Protein AF-A0A2X1PQD0-F1 (afdb_monomer_lite)

InterPro domains:
  IPR010352 Protein of unknown function DUF945 [PF06097] (2-236)

Foldseek 3Di:
DDDKDWDKDKDKDAWDKDADPVQRKIKTFHIWIKIWTDTPVFFIKIKIWTQKIKIWGAPLVFFPTKIKIWGTWIKIWTWDDDPQRPDTATKIKIWTQKIKIWTATNVPRDIKIKIFGGKMKMWGWDDDPQFIKIWIWIKTQWIDIPNDTQGIWIKIKIKTQFGNVLVSLVVVLVVVCVPDDPPDDDDPVSVVSPVVSVQVRLQRFIKMWIDWGWTDDPQGIKTKTWIFTADHRADDDVPDPDNVVRTPDTDIDIDDDPVSVVSVPD

Organism: Haemophilus influenzae (NCBI:txid727)

Structure (mmCIF, N/CA/C/O backbone):
data_AF-A0A2X1PQD0-F1
#
_entry.id   AF-A0A2X1PQD0-F1
#
loop_
_atom_site.group_PDB
_atom_site.id
_atom_site.type_symbol
_atom_site.label_atom_id
_atom_site.label_alt_id
_atom_site.label_comp_id
_atom_site.label_asym_id
_atom_site.label_entity_id
_atom_site.label_seq_id
_atom_site.pdbx_PDB_ins_code
_atom_site.Cartn_x
_atom_site.Cartn_y
_atom_site.Cartn_z
_atom_site.occupancy
_atom_site.B_iso_or_equiv
_atom_site.auth_seq_id
_atom_site.auth_comp_id
_atom_site.auth_asym_id
_atom_site.auth_atom_id
_atom_site.pdbx_PDB_model_num
ATOM 1 N N . MET A 1 1 ? -39.313 -7.135 -13.488 1.00 41.53 1 MET A N 1
ATOM 2 C CA . MET A 1 1 ? -38.333 -7.843 -14.337 1.00 41.53 1 MET A CA 1
ATOM 3 C C . MET A 1 1 ? -36.965 -7.609 -13.726 1.00 41.53 1 MET A C 1
ATOM 5 O O . MET A 1 1 ? -36.506 -6.477 -13.762 1.00 41.53 1 MET A O 1
ATOM 9 N N . ASN A 1 2 ? -36.364 -8.631 -13.115 1.00 48.50 2 ASN A N 1
ATOM 10 C CA . ASN A 1 2 ? -34.968 -8.564 -12.683 1.00 48.50 2 ASN A CA 1
ATOM 11 C C . ASN A 1 2 ? -34.113 -8.941 -13.892 1.00 48.50 2 ASN A C 1
ATOM 13 O O . ASN A 1 2 ? -34.002 -10.118 -14.221 1.00 48.50 2 ASN A O 1
ATOM 17 N N . TYR A 1 3 ? -33.586 -7.946 -14.599 1.00 54.03 3 TYR A N 1
ATOM 18 C CA . TYR A 1 3 ? -32.532 -8.191 -15.577 1.00 54.03 3 TYR A CA 1
ATOM 19 C C . TYR A 1 3 ? -31.260 -8.493 -14.794 1.00 54.03 3 TYR A C 1
ATOM 21 O O . TYR A 1 3 ? -30.785 -7.604 -14.103 1.00 54.03 3 TYR A O 1
ATOM 29 N N . SER A 1 4 ? -30.735 -9.718 -14.870 1.00 60.44 4 SER A N 1
ATOM 30 C CA . SER A 1 4 ? -29.392 -10.026 -14.376 1.00 60.44 4 SER A CA 1
ATOM 31 C C . SER A 1 4 ? -28.386 -9.739 -15.487 1.00 60.44 4 SER A C 1
ATOM 33 O O . SER A 1 4 ? -28.320 -10.480 -16.469 1.00 60.44 4 SER A O 1
ATOM 35 N N . LEU A 1 5 ? -27.616 -8.660 -15.358 1.00 68.00 5 LEU A N 1
ATOM 36 C CA . LEU A 1 5 ? -26.448 -8.438 -16.210 1.00 68.00 5 LEU A CA 1
ATOM 37 C C . LEU A 1 5 ? -25.306 -9.316 -15.684 1.00 68.00 5 LEU A C 1
ATOM 39 O O . LEU A 1 5 ? -24.767 -9.076 -14.602 1.00 68.00 5 LEU A O 1
ATOM 43 N N . SER A 1 6 ? -24.973 -10.346 -16.450 1.00 80.56 6 SER A N 1
ATOM 44 C CA . SER A 1 6 ? -23.771 -11.159 -16.284 1.00 80.56 6 SER A CA 1
ATOM 45 C C . SER A 1 6 ? -22.991 -11.128 -17.589 1.00 80.56 6 SER A C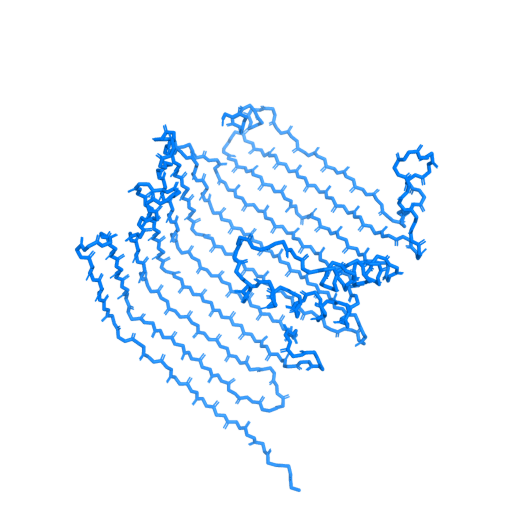 1
ATOM 47 O O . SER A 1 6 ? -23.596 -11.262 -18.656 1.00 80.56 6 SER A O 1
ATOM 49 N N . GLY A 1 7 ? -21.676 -10.963 -17.531 1.00 85.06 7 GLY A N 1
ATOM 50 C CA . GLY A 1 7 ? -20.858 -10.910 -18.736 1.00 85.06 7 GLY A CA 1
ATOM 51 C C . GLY A 1 7 ? -19.375 -10.960 -18.426 1.00 85.06 7 GLY A C 1
ATOM 52 O O . GLY A 1 7 ? -18.953 -10.549 -17.353 1.00 85.06 7 GLY A O 1
ATOM 53 N N . ASN A 1 8 ? -18.600 -11.434 -19.393 1.00 90.38 8 ASN A N 1
ATOM 54 C CA . ASN A 1 8 ? -17.149 -11.476 -19.296 1.00 90.38 8 ASN A CA 1
ATOM 55 C C . ASN A 1 8 ? -16.577 -10.442 -20.263 1.00 90.38 8 ASN A C 1
ATOM 57 O O . ASN A 1 8 ? -17.035 -10.335 -21.405 1.00 90.38 8 ASN A O 1
ATOM 61 N N . ALA A 1 9 ? -15.594 -9.681 -19.806 1.00 91.94 9 ALA A N 1
ATOM 62 C CA . ALA A 1 9 ? -14.863 -8.720 -20.611 1.00 91.94 9 ALA A CA 1
ATOM 63 C C . ALA A 1 9 ? -13.370 -9.032 -20.538 1.00 91.94 9 ALA A C 1
ATOM 65 O O . ALA A 1 9 ? -12.825 -9.273 -19.463 1.00 91.94 9 ALA A O 1
ATOM 66 N N . GLU A 1 10 ? -12.710 -8.996 -21.689 1.00 95.44 10 GLU A N 1
ATOM 67 C CA . GLU A 1 10 ? -11.262 -9.118 -21.800 1.00 95.44 10 GLU A CA 1
ATOM 68 C C . GLU A 1 10 ? -10.724 -7.861 -22.485 1.00 95.44 10 GLU A C 1
ATOM 70 O O . GLU A 1 10 ? -11.190 -7.470 -23.558 1.00 95.44 10 GLU A O 1
ATOM 75 N N . LEU A 1 11 ? -9.734 -7.231 -21.860 1.00 95.44 11 LEU A N 1
ATOM 76 C CA . LEU A 1 11 ? -8.949 -6.149 -22.432 1.00 95.44 11 LEU A CA 1
ATOM 77 C C . LEU A 1 11 ? -7.515 -6.642 -22.622 1.00 95.44 11 LEU A C 1
ATOM 79 O O . LEU A 1 11 ? -6.862 -7.066 -21.669 1.00 95.44 11 LEU A O 1
ATOM 83 N N . LYS A 1 12 ? -7.022 -6.545 -23.857 1.00 96.38 12 LYS A N 1
ATOM 84 C CA . LYS A 1 12 ? -5.644 -6.871 -24.231 1.00 96.38 12 LYS A CA 1
ATOM 85 C C . LYS A 1 12 ? -4.957 -5.630 -24.780 1.00 96.38 12 LYS A C 1
ATOM 87 O O . LYS A 1 12 ? -5.386 -5.090 -25.798 1.00 96.38 12 LYS A O 1
ATOM 92 N N . LEU A 1 13 ? -3.877 -5.212 -24.134 1.00 96.44 13 LEU A N 1
ATOM 93 C CA . LEU A 1 13 ? -2.931 -4.243 -24.679 1.00 96.44 13 LEU A CA 1
ATOM 94 C C . LEU A 1 13 ? -1.699 -5.012 -25.153 1.00 96.44 13 LEU A C 1
ATOM 96 O O . LEU A 1 13 ? -1.058 -5.708 -24.367 1.00 96.44 13 LEU A O 1
ATOM 100 N N . ALA A 1 14 ? -1.388 -4.900 -26.442 1.00 96.94 14 ALA A N 1
ATOM 101 C CA . ALA A 1 14 ? -0.202 -5.525 -27.009 1.00 96.94 14 ALA A CA 1
ATOM 102 C C . ALA A 1 14 ? 1.081 -4.898 -26.441 1.00 96.94 14 ALA A C 1
ATOM 104 O O . ALA A 1 14 ? 1.096 -3.720 -26.072 1.00 96.94 14 ALA A O 1
ATOM 105 N N . SER A 1 15 ? 2.155 -5.685 -26.411 1.00 97.56 15 SER A N 1
ATOM 106 C CA . SER A 1 15 ? 3.493 -5.221 -26.055 1.00 97.56 15 SER A CA 1
ATOM 107 C C . SER A 1 15 ? 3.907 -4.019 -26.896 1.00 97.56 15 SER A C 1
ATOM 109 O O . SER A 1 15 ? 3.606 -3.960 -28.093 1.00 97.56 15 SER A O 1
ATOM 111 N N . GLY A 1 16 ? 4.649 -3.100 -26.299 1.00 97.50 16 GLY A N 1
ATOM 112 C CA . GLY A 1 16 ? 5.088 -1.898 -26.983 1.00 97.50 16 GLY A CA 1
ATOM 113 C C . GLY A 1 16 ? 6.272 -1.240 -26.304 1.00 97.50 16 GLY A C 1
ATOM 114 O O . GLY A 1 16 ? 6.745 -1.680 -25.257 1.00 97.50 16 GLY A O 1
ATOM 115 N N . GLN A 1 17 ? 6.747 -0.184 -26.952 1.00 97.19 17 GLN A N 1
ATOM 116 C CA . GLN A 1 17 ? 7.833 0.648 -26.468 1.00 97.19 17 GLN A CA 1
ATOM 117 C C . GLN A 1 17 ? 7.542 2.114 -26.782 1.00 97.19 17 GLN A C 1
ATOM 119 O O . GLN A 1 17 ? 6.907 2.435 -27.792 1.00 97.19 17 GLN A O 1
ATOM 124 N N . TYR A 1 18 ? 8.038 2.998 -25.933 1.00 95.62 18 TYR A N 1
ATOM 125 C CA . TYR A 1 18 ? 8.039 4.438 -26.122 1.00 95.62 18 TYR A CA 1
ATOM 126 C C . TYR A 1 18 ? 9.439 4.965 -25.836 1.00 95.62 18 TYR A C 1
ATOM 128 O O . TYR A 1 18 ? 10.048 4.573 -24.846 1.00 95.62 18 TYR A O 1
ATOM 136 N N . HIS A 1 19 ? 9.908 5.873 -26.685 1.00 95.81 19 HIS A N 1
ATOM 137 C CA . HIS A 1 19 ? 11.197 6.531 -26.542 1.00 95.81 19 HIS A CA 1
ATOM 138 C C . HIS A 1 19 ? 11.042 8.026 -26.827 1.00 95.81 19 HIS A C 1
ATOM 140 O O . HIS A 1 19 ? 10.403 8.416 -27.811 1.00 95.81 19 HIS A O 1
ATOM 146 N N . ASN A 1 20 ? 11.647 8.861 -25.986 1.00 93.62 20 ASN A N 1
ATOM 147 C CA . ASN A 1 20 ? 11.701 10.304 -26.167 1.00 93.62 20 ASN A CA 1
ATOM 148 C C . ASN A 1 20 ? 13.117 10.834 -25.921 1.00 93.62 20 ASN A C 1
ATOM 150 O O . ASN A 1 20 ? 13.541 10.992 -24.779 1.00 93.62 20 ASN A O 1
ATOM 154 N N . GLU A 1 21 ? 13.796 11.201 -27.008 1.00 90.44 21 GLU A N 1
ATOM 155 C CA . GLU A 1 21 ? 15.163 11.739 -26.998 1.00 90.44 21 GLU A CA 1
ATOM 156 C C . GLU A 1 21 ? 15.317 13.010 -26.140 1.00 90.44 21 GLU A C 1
ATOM 158 O O . GLU A 1 21 ? 16.312 13.176 -25.438 1.00 90.44 21 GLU A O 1
ATOM 163 N N . GLN A 1 22 ? 14.333 13.921 -26.164 1.00 87.75 22 GLN A N 1
ATOM 164 C CA . GLN A 1 22 ? 14.432 15.214 -25.467 1.00 87.75 22 GLN A CA 1
ATOM 165 C C . GLN A 1 22 ? 14.382 15.062 -23.945 1.00 87.75 22 GLN A C 1
ATOM 167 O O . GLN A 1 22 ? 15.134 15.718 -23.231 1.00 87.75 22 GLN A O 1
ATOM 172 N N . SER A 1 23 ? 13.489 14.201 -23.459 1.00 86.44 23 SER A N 1
ATOM 173 C CA . SER A 1 23 ? 13.307 13.923 -22.026 1.00 86.44 23 SER A CA 1
ATOM 174 C C . SER A 1 23 ? 14.103 12.711 -21.540 1.00 86.44 23 SER A C 1
ATOM 176 O O . SER A 1 23 ? 14.024 12.373 -20.362 1.00 86.44 23 SER A O 1
ATOM 178 N N . LYS A 1 24 ? 14.830 12.031 -22.442 1.00 88.81 24 LYS A N 1
ATOM 179 C CA . LYS A 1 24 ? 15.513 10.748 -22.195 1.00 88.81 24 LYS A CA 1
ATOM 180 C C . LYS A 1 24 ? 14.611 9.714 -21.519 1.00 88.81 24 LYS A C 1
ATOM 182 O O . LYS A 1 24 ? 15.054 8.965 -20.653 1.00 88.81 24 LYS A O 1
ATOM 187 N N . THR A 1 25 ? 13.329 9.753 -21.866 1.00 92.62 25 THR A N 1
ATOM 188 C CA . THR A 1 25 ? 12.316 8.901 -21.258 1.00 92.62 25 THR A CA 1
ATOM 189 C C . THR A 1 25 ? 12.058 7.690 -22.140 1.00 92.62 25 THR A C 1
ATOM 191 O O . THR A 1 25 ? 11.716 7.837 -23.314 1.00 92.62 25 THR A O 1
ATOM 194 N N . ASP A 1 26 ? 12.170 6.514 -21.538 1.00 95.69 26 ASP A N 1
ATOM 195 C CA . ASP A 1 26 ? 11.967 5.205 -22.138 1.00 95.69 26 ASP A CA 1
ATOM 196 C C . ASP A 1 26 ? 10.940 4.403 -21.348 1.00 95.69 26 ASP A C 1
ATOM 198 O O . ASP A 1 26 ? 10.991 4.341 -20.118 1.00 95.69 26 ASP A O 1
ATOM 202 N N . PHE A 1 27 ? 10.038 3.736 -22.060 1.00 95.31 27 PHE A N 1
ATOM 203 C CA . PHE A 1 27 ? 9.152 2.726 -21.493 1.00 95.31 27 PHE A CA 1
ATOM 204 C C . PHE A 1 27 ? 9.092 1.524 -22.421 1.00 95.31 27 PHE A C 1
ATOM 206 O O . PHE A 1 27 ? 8.977 1.685 -23.635 1.00 95.31 27 PHE A O 1
ATOM 213 N N . ASP A 1 28 ? 9.056 0.330 -21.853 1.00 97.25 28 ASP A N 1
ATOM 214 C CA . ASP A 1 28 ? 8.690 -0.877 -22.580 1.00 97.25 28 ASP A CA 1
ATOM 215 C C . ASP A 1 28 ? 7.805 -1.769 -21.718 1.00 97.25 28 ASP A C 1
ATOM 217 O O . ASP A 1 28 ? 7.913 -1.815 -20.489 1.00 97.25 28 ASP A O 1
ATOM 221 N N . TRP A 1 29 ? 6.863 -2.440 -22.370 1.00 97.81 29 TRP A N 1
ATOM 222 C CA . TRP A 1 29 ? 5.915 -3.315 -21.701 1.00 97.81 29 TRP A CA 1
ATOM 223 C C . TRP A 1 29 ? 5.630 -4.557 -22.535 1.00 97.81 29 TRP A C 1
ATOM 225 O O . TRP A 1 29 ? 5.533 -4.524 -23.763 1.00 97.81 29 TRP A O 1
ATOM 235 N N . SER A 1 30 ? 5.469 -5.669 -21.831 1.00 97.62 30 SER A N 1
ATOM 236 C CA . SER A 1 30 ? 4.887 -6.909 -22.344 1.00 97.62 30 SER A CA 1
ATOM 237 C C . SER A 1 30 ? 3.379 -6.765 -22.568 1.00 97.62 30 SER A C 1
ATOM 239 O O . SER A 1 30 ? 2.786 -5.743 -22.231 1.00 97.62 30 SER A O 1
ATOM 241 N N . ASN A 1 31 ? 2.732 -7.798 -23.106 1.00 96.25 31 ASN A N 1
ATOM 242 C CA . ASN A 1 31 ? 1.276 -7.801 -23.206 1.00 96.25 31 ASN A CA 1
ATOM 243 C C . ASN A 1 31 ? 0.635 -7.595 -21.824 1.00 96.25 31 ASN A C 1
ATOM 245 O O . ASN A 1 31 ? 0.972 -8.291 -20.867 1.00 96.25 31 ASN A O 1
ATOM 249 N N . VAL A 1 32 ? -0.326 -6.676 -21.743 1.00 96.50 32 VAL A N 1
ATOM 250 C CA . VAL A 1 32 ? -1.162 -6.488 -20.554 1.00 96.50 32 VAL A CA 1
ATOM 251 C C . VAL A 1 32 ? -2.514 -7.118 -20.831 1.00 96.50 32 VAL A C 1
ATOM 253 O O . VAL A 1 32 ? -3.164 -6.794 -21.829 1.00 96.50 32 VAL A O 1
ATOM 256 N N . VAL A 1 33 ? -2.943 -8.010 -19.944 1.00 96.94 33 VAL A N 1
ATOM 257 C CA . VAL A 1 33 ? -4.246 -8.673 -20.042 1.00 96.94 33 VAL A CA 1
ATOM 258 C C . VAL A 1 33 ? -5.046 -8.364 -18.790 1.00 96.94 33 VAL A C 1
ATOM 260 O O . VAL A 1 33 ? -4.571 -8.600 -17.684 1.00 96.94 33 VAL A O 1
ATOM 263 N N . LEU A 1 34 ? -6.258 -7.845 -18.972 1.00 96.81 34 LEU A N 1
ATOM 264 C CA . LEU A 1 34 ? -7.245 -7.653 -17.919 1.00 96.81 34 LEU A CA 1
ATOM 265 C C . LEU A 1 34 ? -8.502 -8.451 -18.268 1.00 96.81 34 LEU A C 1
ATOM 267 O O . LEU A 1 34 ? -9.182 -8.148 -19.245 1.00 96.81 34 LEU A O 1
ATOM 271 N N . ASN A 1 35 ? -8.816 -9.443 -17.445 1.00 95.75 35 ASN A N 1
ATOM 272 C CA . ASN A 1 35 ? -10.061 -10.201 -17.497 1.00 95.75 35 ASN A CA 1
ATOM 273 C C . ASN A 1 35 ? -10.993 -9.717 -16.393 1.00 95.75 35 ASN A C 1
ATOM 275 O O . ASN A 1 35 ? -10.542 -9.501 -15.267 1.00 95.75 35 ASN A O 1
ATOM 279 N N . ILE A 1 36 ? -12.273 -9.555 -16.712 1.00 93.38 36 ILE A N 1
ATOM 280 C CA . ILE A 1 36 ? -13.309 -9.121 -15.780 1.00 93.38 36 ILE A CA 1
ATOM 281 C C . ILE A 1 36 ? -14.534 -10.012 -15.961 1.00 93.38 36 ILE A C 1
ATOM 283 O O . ILE A 1 36 ? -15.135 -10.022 -17.035 1.00 93.38 36 ILE A O 1
ATOM 287 N N . ASP A 1 37 ? -14.945 -10.677 -14.888 1.00 91.56 37 ASP A N 1
ATOM 288 C CA . ASP A 1 37 ? -16.201 -11.416 -14.822 1.00 91.56 37 ASP A CA 1
ATOM 289 C C . ASP A 1 37 ? -17.207 -10.585 -14.022 1.00 91.56 37 ASP A C 1
ATOM 291 O O . ASP A 1 37 ? -17.096 -10.428 -12.799 1.00 91.56 37 ASP A O 1
ATOM 295 N N . LEU A 1 38 ? -18.179 -10.018 -14.732 1.00 86.88 38 LEU A N 1
ATOM 296 C CA . LEU A 1 38 ? -19.218 -9.161 -14.179 1.00 86.88 38 LEU A CA 1
ATOM 297 C C . LEU A 1 38 ? -20.439 -9.987 -13.785 1.00 86.88 38 LEU A C 1
ATOM 299 O O . LEU A 1 38 ? -20.977 -10.754 -14.589 1.00 86.88 38 LEU A O 1
ATOM 303 N N . ASN A 1 39 ? -20.935 -9.763 -12.573 1.00 81.44 39 ASN A N 1
ATOM 304 C CA . ASN A 1 39 ? -22.184 -10.337 -12.098 1.00 81.44 39 ASN A CA 1
ATOM 305 C C . ASN A 1 39 ? -22.896 -9.338 -11.182 1.00 81.44 39 ASN A C 1
ATOM 307 O O . ASN A 1 39 ? -22.348 -8.896 -10.183 1.00 81.44 39 ASN A O 1
ATOM 311 N N . GLN A 1 40 ? -24.142 -8.985 -11.492 1.00 71.06 40 GLN A N 1
ATOM 312 C CA . GLN A 1 40 ? -24.907 -8.050 -10.657 1.00 71.06 40 GLN A CA 1
ATOM 313 C C . GLN A 1 40 ? -25.213 -8.555 -9.240 1.00 71.06 40 GLN A C 1
ATOM 315 O O . GLN A 1 40 ? -25.462 -7.742 -8.353 1.00 71.06 40 GLN A O 1
ATOM 320 N N . ASN A 1 41 ? -25.231 -9.872 -9.026 1.00 78.00 41 ASN A N 1
ATOM 321 C CA . ASN A 1 41 ? -25.671 -10.478 -7.767 1.00 78.00 41 ASN A CA 1
ATOM 322 C C . ASN A 1 41 ? -24.514 -11.005 -6.907 1.00 78.00 41 ASN A C 1
ATOM 324 O O . ASN A 1 41 ? -24.748 -11.448 -5.783 1.00 78.00 41 ASN A O 1
ATOM 328 N N . THR A 1 42 ? -23.283 -10.990 -7.417 1.00 80.25 42 THR A N 1
ATOM 329 C CA . THR A 1 42 ? -22.090 -11.461 -6.702 1.00 80.25 42 THR A CA 1
ATOM 330 C C . THR A 1 42 ? -20.939 -10.481 -6.907 1.00 80.25 42 THR A C 1
ATOM 332 O O . THR A 1 42 ? -20.979 -9.694 -7.846 1.00 80.25 42 THR A O 1
ATOM 335 N N . PRO A 1 43 ? -19.896 -10.511 -6.066 1.00 85.50 43 PRO A N 1
ATOM 336 C CA . PRO A 1 43 ? -18.677 -9.757 -6.335 1.00 85.50 43 PRO A CA 1
ATOM 337 C C . PRO A 1 43 ? -18.145 -10.006 -7.760 1.00 85.50 43 PRO A C 1
ATOM 339 O O . PRO A 1 43 ? -18.191 -11.136 -8.254 1.00 85.50 43 PRO A O 1
ATOM 342 N N . ASN A 1 44 ? -17.647 -8.950 -8.407 1.00 89.62 44 ASN A N 1
ATOM 343 C CA . ASN A 1 44 ? -17.029 -9.024 -9.729 1.00 89.62 44 ASN A CA 1
ATOM 344 C C . ASN A 1 44 ? -15.594 -9.519 -9.586 1.00 89.62 44 ASN A C 1
ATOM 346 O O . ASN A 1 44 ? -14.835 -8.973 -8.775 1.00 89.62 44 ASN A O 1
ATOM 350 N N . ASN A 1 45 ? -15.211 -10.506 -10.391 1.00 93.69 45 ASN A N 1
ATOM 351 C CA . ASN A 1 45 ? -13.846 -11.015 -10.383 1.00 93.69 45 ASN A CA 1
ATOM 352 C C . ASN A 1 45 ? -13.009 -10.299 -11.438 1.00 93.69 45 ASN A C 1
ATOM 354 O O . ASN A 1 45 ? -13.497 -9.999 -12.525 1.00 93.69 45 ASN A O 1
ATOM 358 N N . TYR A 1 46 ? -11.747 -10.034 -11.126 1.00 94.25 46 TYR A N 1
ATOM 359 C CA . TYR A 1 46 ? -10.795 -9.459 -12.068 1.00 94.25 46 TYR A CA 1
ATOM 360 C C . TYR A 1 46 ? -9.450 -10.156 -11.959 1.00 94.25 46 TYR A C 1
ATOM 362 O O . TYR A 1 46 ? -9.055 -10.591 -10.876 1.00 94.25 46 TYR A O 1
ATOM 370 N N . VAL A 1 47 ? -8.747 -10.229 -13.085 1.00 97.31 47 VAL A N 1
ATOM 371 C CA . VAL A 1 47 ? -7.359 -10.684 -13.175 1.00 97.31 47 VAL A CA 1
ATOM 372 C C . VAL A 1 47 ? -6.621 -9.778 -14.151 1.00 97.31 47 VAL A C 1
ATOM 374 O O . VAL A 1 47 ? -6.962 -9.735 -15.329 1.00 97.31 47 VAL A O 1
ATOM 377 N N . LEU A 1 48 ? -5.616 -9.068 -13.656 1.00 97.94 48 LEU A N 1
ATOM 378 C CA . LEU A 1 48 ? -4.638 -8.299 -14.409 1.00 97.94 48 LEU A CA 1
ATOM 379 C C . LEU A 1 48 ? -3.312 -9.062 -14.408 1.00 97.94 48 LEU A C 1
ATOM 381 O O . LEU A 1 48 ? -2.842 -9.454 -13.340 1.00 97.94 48 LEU A O 1
ATOM 385 N N . SER A 1 49 ? -2.683 -9.219 -15.568 1.00 97.75 49 SER A N 1
ATOM 386 C CA . SER A 1 49 ? -1.341 -9.797 -15.693 1.00 97.75 49 SER A CA 1
ATOM 387 C C . SER A 1 49 ? -0.438 -8.951 -16.587 1.00 97.75 49 SER A C 1
ATOM 389 O O . SER A 1 49 ? -0.868 -8.512 -17.659 1.00 97.75 49 SER A O 1
ATOM 391 N N . VAL A 1 50 ? 0.808 -8.756 -16.148 1.00 97.56 50 VAL A N 1
ATOM 392 C CA . VAL A 1 50 ? 1.885 -8.069 -16.875 1.00 97.56 50 VAL A CA 1
ATOM 393 C C . VAL A 1 50 ? 3.198 -8.817 -16.629 1.00 97.56 50 VAL A C 1
ATOM 395 O O . VAL A 1 50 ? 3.704 -8.828 -15.507 1.00 97.56 50 VAL A O 1
ATOM 398 N N . ASP A 1 51 ? 3.776 -9.412 -17.670 1.00 97.06 51 ASP A N 1
ATOM 399 C CA . ASP A 1 51 ? 5.008 -10.209 -17.542 1.00 97.06 51 ASP A CA 1
ATOM 400 C C . ASP A 1 51 ? 6.237 -9.326 -17.315 1.00 97.06 51 ASP A C 1
ATOM 402 O O . ASP A 1 51 ? 7.158 -9.669 -16.578 1.00 97.06 51 ASP A O 1
ATOM 406 N N . THR A 1 52 ? 6.291 -8.177 -17.980 1.00 97.50 52 THR A N 1
ATOM 407 C CA . THR A 1 52 ? 7.378 -7.205 -17.874 1.00 97.50 52 THR A CA 1
ATOM 408 C C . THR A 1 52 ? 6.862 -5.795 -18.128 1.00 97.50 52 THR A C 1
ATOM 410 O O . THR A 1 52 ? 6.107 -5.557 -19.074 1.00 97.50 52 THR A O 1
ATOM 413 N N . PHE A 1 53 ? 7.300 -4.862 -17.290 1.00 97.69 53 PHE A N 1
ATOM 414 C CA . PHE A 1 53 ? 7.195 -3.424 -17.500 1.00 97.69 53 PHE A CA 1
ATOM 415 C C . PHE A 1 53 ? 8.507 -2.785 -17.057 1.00 97.69 53 PHE A C 1
ATOM 417 O O . PHE A 1 53 ? 8.946 -3.011 -15.928 1.00 97.69 53 PHE A O 1
ATOM 424 N N . ASN A 1 54 ? 9.122 -1.988 -17.921 1.00 97.50 54 ASN A N 1
ATOM 425 C CA . ASN A 1 54 ? 10.308 -1.216 -17.593 1.00 97.50 54 ASN A CA 1
ATOM 426 C C . ASN A 1 54 ? 10.072 0.254 -17.924 1.00 97.50 54 ASN A C 1
ATOM 428 O O . ASN A 1 54 ? 9.399 0.602 -18.894 1.00 97.50 54 ASN A O 1
ATOM 432 N N . SER A 1 55 ? 10.661 1.118 -17.112 1.00 96.31 55 SER A N 1
ATOM 433 C CA . SER A 1 55 ? 10.705 2.549 -17.356 1.00 96.31 55 SER A CA 1
ATOM 434 C C . SER A 1 55 ? 12.072 3.106 -17.005 1.00 96.31 55 SER A C 1
ATOM 436 O O . SER A 1 55 ? 12.706 2.667 -16.043 1.00 96.31 55 SER A O 1
ATOM 438 N N . ASN A 1 56 ? 12.490 4.103 -17.765 1.00 94.94 56 ASN A N 1
ATOM 439 C CA . ASN A 1 56 ? 13.533 5.044 -17.412 1.00 94.94 56 ASN A CA 1
ATOM 440 C C . ASN A 1 56 ? 12.966 6.436 -17.686 1.00 94.94 56 ASN A C 1
ATOM 442 O O . ASN A 1 56 ? 12.722 6.784 -18.831 1.00 94.94 56 ASN A O 1
ATOM 446 N N . ALA A 1 57 ? 12.665 7.195 -16.643 1.00 91.62 57 ALA A N 1
ATOM 447 C CA . ALA A 1 57 ? 11.978 8.475 -16.753 1.00 91.62 57 ALA A CA 1
ATOM 448 C C . ALA A 1 57 ? 12.606 9.465 -15.765 1.00 91.62 57 ALA A C 1
ATOM 450 O O . ALA A 1 57 ? 12.070 9.673 -14.671 1.00 91.62 57 ALA A O 1
ATOM 451 N N . PRO A 1 58 ? 13.777 10.041 -16.093 1.00 88.00 58 PRO A N 1
ATOM 452 C CA . PRO A 1 58 ? 14.410 11.021 -15.226 1.00 88.00 58 PRO A CA 1
ATOM 453 C C . PRO A 1 58 ? 13.518 12.261 -15.096 1.00 88.00 58 PRO A C 1
ATOM 455 O O . PRO A 1 58 ? 13.045 12.820 -16.083 1.00 88.00 58 PRO A O 1
ATOM 458 N N . ASN A 1 59 ? 13.311 12.725 -13.865 1.00 84.25 59 ASN A N 1
ATOM 459 C CA . ASN A 1 59 ? 12.726 14.037 -13.613 1.00 84.25 59 ASN A CA 1
ATOM 460 C C . ASN A 1 59 ? 13.867 14.994 -13.292 1.00 84.25 59 ASN A C 1
ATOM 462 O O . ASN A 1 59 ? 14.226 15.116 -12.130 1.00 84.25 59 ASN A O 1
ATOM 466 N N . HIS A 1 60 ? 14.425 15.683 -14.285 1.00 82.19 60 HIS A N 1
ATOM 467 C CA . HIS A 1 60 ? 15.639 16.491 -14.114 1.00 82.19 60 HIS A CA 1
ATOM 468 C C . HIS A 1 60 ? 15.580 17.577 -13.020 1.00 82.19 60 HIS A C 1
ATOM 470 O O . HIS A 1 60 ? 16.632 18.074 -12.630 1.00 82.19 60 HIS A O 1
ATOM 476 N N . ALA A 1 61 ? 14.398 17.931 -12.501 1.00 83.06 61 ALA A N 1
ATOM 477 C CA . ALA A 1 61 ? 14.274 18.817 -11.343 1.00 83.06 61 ALA A CA 1
ATOM 478 C C . ALA A 1 61 ? 14.629 18.133 -10.007 1.00 83.06 61 ALA A C 1
ATOM 480 O O . ALA A 1 61 ? 15.050 18.804 -9.072 1.00 83.06 61 ALA A O 1
ATOM 481 N N . VAL A 1 62 ? 14.451 16.812 -9.907 1.00 84.06 62 VAL A N 1
ATOM 482 C CA . VAL A 1 62 ? 14.595 16.038 -8.657 1.00 84.06 62 VAL A CA 1
ATOM 483 C C . VAL A 1 62 ? 15.584 14.876 -8.809 1.00 84.06 62 VAL A C 1
ATOM 485 O O . VAL A 1 62 ? 16.266 14.504 -7.858 1.00 84.06 62 VAL A O 1
ATOM 488 N N . SER A 1 63 ? 15.701 14.301 -10.005 1.00 88.31 63 SER A N 1
ATOM 489 C CA . SER A 1 63 ? 16.492 13.112 -10.286 1.00 88.31 63 SER A CA 1
ATOM 490 C C . SER A 1 63 ? 17.118 13.111 -11.688 1.00 88.31 63 SER A C 1
ATOM 492 O O . SER A 1 63 ? 16.435 13.288 -12.699 1.00 88.31 63 SER A O 1
ATOM 494 N N . THR A 1 64 ? 18.431 12.874 -11.759 1.00 90.25 64 THR A N 1
ATOM 495 C CA . THR A 1 64 ? 19.199 12.769 -13.017 1.00 90.25 64 THR A CA 1
ATOM 496 C C . THR A 1 64 ? 19.002 11.433 -13.728 1.00 90.25 64 THR A C 1
ATOM 498 O O . THR A 1 64 ? 19.145 11.372 -14.950 1.00 90.25 64 THR A O 1
ATOM 501 N N . ALA A 1 65 ? 18.635 10.386 -12.989 1.00 91.06 65 ALA A N 1
ATOM 502 C CA . ALA A 1 65 ? 18.300 9.065 -13.504 1.00 91.06 65 ALA A CA 1
ATOM 503 C C . ALA A 1 65 ? 17.229 8.432 -12.616 1.00 91.06 65 ALA A C 1
ATOM 505 O O . ALA A 1 65 ? 17.391 8.405 -11.403 1.00 91.06 65 ALA A O 1
ATOM 506 N N . SER A 1 66 ? 16.166 7.894 -13.206 1.00 95.00 66 SER A N 1
ATOM 507 C CA . SER A 1 66 ? 15.103 7.211 -12.468 1.00 95.00 66 SER A CA 1
ATOM 508 C C . SER A 1 66 ? 14.595 6.052 -13.303 1.00 95.00 66 SER A C 1
ATOM 510 O O . SER A 1 66 ? 14.130 6.269 -14.420 1.00 95.00 66 SER A O 1
ATOM 512 N N . SER A 1 67 ? 14.700 4.831 -12.792 1.00 96.06 67 SER A N 1
ATOM 513 C CA . SER A 1 67 ? 14.214 3.639 -13.475 1.00 96.06 67 SER A CA 1
ATOM 514 C C . SER A 1 67 ? 13.362 2.767 -12.570 1.00 96.06 67 SER A C 1
ATOM 516 O O . SER A 1 67 ? 13.587 2.679 -11.363 1.00 96.06 67 SER A O 1
ATOM 518 N N . PHE A 1 68 ? 12.389 2.104 -13.190 1.00 95.69 68 PHE A N 1
ATOM 519 C CA . PHE A 1 68 ? 11.547 1.097 -12.558 1.00 95.69 68 PHE A CA 1
ATOM 520 C C . PHE A 1 68 ? 11.476 -0.133 -13.448 1.00 95.69 68 PHE A C 1
ATOM 522 O O . PHE A 1 68 ? 11.310 -0.011 -14.660 1.00 95.69 68 PHE A O 1
ATOM 529 N N . LYS A 1 69 ? 11.545 -1.316 -12.848 1.00 98.12 69 LYS A N 1
ATOM 530 C CA . LYS A 1 69 ? 11.339 -2.597 -13.519 1.00 98.12 69 LYS A CA 1
ATOM 531 C C . LYS A 1 69 ? 10.398 -3.451 -12.687 1.00 98.12 69 LYS A C 1
ATOM 533 O O . LYS A 1 69 ? 10.575 -3.598 -11.482 1.00 98.12 69 LYS A O 1
ATOM 538 N N . ILE A 1 70 ? 9.420 -4.040 -13.357 1.00 98.19 70 ILE A N 1
ATOM 539 C CA . ILE A 1 70 ? 8.459 -4.985 -12.799 1.00 98.19 70 ILE A CA 1
ATOM 540 C C . ILE A 1 70 ? 8.486 -6.228 -13.677 1.00 98.19 70 ILE A C 1
ATOM 542 O O . ILE A 1 70 ? 8.444 -6.116 -14.904 1.00 98.19 70 ILE A O 1
ATOM 546 N N . LYS A 1 71 ? 8.538 -7.406 -13.058 1.00 98.44 71 LYS A N 1
ATOM 547 C CA . LYS A 1 71 ? 8.313 -8.684 -13.734 1.00 98.44 71 LYS A CA 1
ATOM 548 C C . LYS A 1 71 ? 7.287 -9.525 -13.000 1.00 98.44 71 LYS A C 1
ATOM 550 O O . LYS A 1 71 ? 7.226 -9.500 -11.766 1.00 98.44 71 LYS A O 1
ATOM 555 N N . ASP A 1 72 ? 6.534 -10.285 -13.784 1.00 98.06 72 ASP A N 1
ATOM 556 C CA . ASP A 1 72 ? 5.555 -11.265 -13.321 1.00 98.06 72 ASP A CA 1
ATOM 557 C C . ASP A 1 72 ? 4.515 -10.647 -12.367 1.00 98.06 72 ASP A C 1
ATOM 559 O O . ASP A 1 72 ? 4.237 -11.178 -11.288 1.00 98.06 72 ASP A O 1
ATOM 563 N N . LEU A 1 73 ? 3.969 -9.482 -12.739 1.00 98.44 73 LEU A N 1
ATOM 564 C CA . LEU A 1 73 ? 2.879 -8.846 -12.005 1.00 98.44 73 LEU A CA 1
ATOM 565 C C . LEU A 1 73 ? 1.575 -9.577 -12.309 1.00 98.44 73 LEU A C 1
ATOM 567 O O . LEU A 1 73 ? 1.121 -9.618 -13.451 1.00 98.44 73 LEU A O 1
ATOM 571 N N . VAL A 1 74 ? 0.923 -10.066 -11.262 1.00 98.38 74 VAL A N 1
ATOM 572 C CA . VAL A 1 74 ? -0.449 -10.570 -11.318 1.00 98.38 74 VAL A CA 1
ATOM 573 C C . VAL A 1 74 ? -1.249 -9.904 -10.214 1.00 98.38 74 VAL A C 1
ATOM 575 O O . VAL A 1 74 ? -0.861 -9.969 -9.051 1.00 98.38 74 VAL A O 1
ATOM 578 N N . VAL A 1 75 ? -2.376 -9.288 -10.553 1.00 98.12 75 VAL A N 1
ATOM 579 C CA . VAL A 1 75 ? -3.338 -8.750 -9.586 1.00 98.12 75 VAL A CA 1
ATOM 580 C C . VAL A 1 75 ? -4.681 -9.393 -9.853 1.00 98.12 75 VAL A C 1
ATOM 582 O O . VAL A 1 75 ? -5.219 -9.276 -10.945 1.00 98.12 75 VAL A O 1
ATOM 585 N N . GLN A 1 76 ? -5.245 -10.055 -8.858 1.00 97.75 76 GLN A N 1
ATOM 586 C CA . GLN A 1 76 ? -6.541 -10.701 -8.972 1.00 97.75 76 GLN A CA 1
ATOM 587 C C . GLN A 1 76 ? -7.411 -10.368 -7.779 1.00 97.75 76 GLN A C 1
ATOM 589 O O . GLN A 1 76 ? -6.918 -10.219 -6.664 1.00 97.75 76 GLN A O 1
ATOM 594 N N . GLY A 1 77 ? -8.716 -10.342 -7.960 1.00 96.31 77 GLY A N 1
ATOM 595 C CA . GLY A 1 77 ? -9.585 -10.179 -6.816 1.00 96.31 77 GLY A CA 1
ATOM 596 C C . GLY A 1 77 ? -11.048 -10.301 -7.138 1.00 96.31 77 GLY A C 1
ATOM 597 O O . GLY A 1 77 ? -11.439 -10.621 -8.255 1.00 96.31 77 GLY A O 1
ATOM 598 N N . SER A 1 78 ? -11.833 -10.065 -6.102 1.00 95.69 78 SER A N 1
ATOM 599 C CA . SER A 1 78 ? -13.276 -10.197 -6.096 1.00 95.69 78 SER A CA 1
ATOM 600 C C . SER A 1 78 ? -13.820 -9.018 -5.310 1.00 95.69 78 SER A C 1
ATOM 602 O O . SER A 1 78 ? -13.543 -8.914 -4.113 1.00 95.69 78 SER A O 1
ATOM 604 N N . LEU A 1 79 ? -14.485 -8.085 -5.990 1.00 94.19 79 LEU A N 1
ATOM 605 C CA . LEU A 1 79 ? -14.905 -6.808 -5.412 1.00 94.19 79 LEU A CA 1
ATOM 606 C C . LEU A 1 79 ? -16.391 -6.552 -5.634 1.00 94.19 79 LEU A C 1
ATOM 608 O O . LEU A 1 79 ? -16.939 -6.783 -6.711 1.00 94.19 79 LEU A O 1
ATOM 612 N N . GLN A 1 80 ? -17.025 -6.003 -4.609 1.00 92.44 80 GLN A N 1
ATOM 613 C CA . GLN A 1 80 ? -18.412 -5.582 -4.606 1.00 92.44 80 GLN A CA 1
ATOM 614 C C . GLN A 1 80 ? -18.492 -4.092 -4.281 1.00 92.44 80 GLN A C 1
ATOM 616 O O . GLN A 1 80 ? -17.858 -3.608 -3.339 1.00 92.44 80 GLN A O 1
ATOM 621 N N . SER A 1 81 ? -19.275 -3.360 -5.071 1.00 92.56 81 SER A N 1
ATOM 622 C CA . SER A 1 81 ? -19.560 -1.951 -4.809 1.00 92.56 81 SER A CA 1
ATOM 623 C C . SER A 1 81 ? -20.266 -1.778 -3.468 1.00 92.56 81 SER A C 1
ATOM 625 O O . SER A 1 81 ? -21.098 -2.595 -3.070 1.00 92.56 81 SER A O 1
ATOM 627 N N . THR A 1 82 ? -19.960 -0.679 -2.789 1.00 95.00 82 THR A N 1
ATOM 628 C CA . THR A 1 82 ? -20.621 -0.281 -1.545 1.00 95.00 82 THR A CA 1
ATOM 629 C C . THR A 1 82 ? -21.429 0.996 -1.787 1.00 95.00 82 THR A C 1
ATOM 631 O O . THR A 1 82 ? -21.494 1.504 -2.908 1.00 95.00 82 THR A O 1
ATOM 634 N N . LYS A 1 83 ? -22.042 1.550 -0.737 1.00 95.31 83 LYS A N 1
ATOM 635 C CA . LYS A 1 83 ? -22.683 2.874 -0.807 1.00 95.31 83 LYS A CA 1
ATOM 636 C C . LYS A 1 83 ? -21.685 4.031 -0.981 1.00 95.31 83 LYS A C 1
ATOM 638 O O . LYS A 1 83 ? -22.105 5.137 -1.311 1.00 95.31 83 LYS A O 1
ATOM 643 N N . TRP A 1 84 ? -20.391 3.792 -0.755 1.00 97.44 84 TRP A N 1
ATOM 644 C CA . TRP A 1 84 ? -19.329 4.784 -0.910 1.00 97.44 84 TRP A CA 1
ATOM 645 C C . TRP A 1 84 ? -18.609 4.587 -2.254 1.00 97.44 84 TRP A C 1
ATOM 647 O O . TRP A 1 84 ? -18.075 3.504 -2.498 1.00 97.44 84 TRP A O 1
ATOM 657 N N . PRO A 1 85 ? -18.556 5.608 -3.129 1.00 95.44 85 PRO A N 1
ATOM 658 C CA . PRO A 1 85 ? -18.014 5.476 -4.485 1.00 95.44 85 PRO A CA 1
ATOM 659 C C . PRO A 1 85 ? -16.571 4.961 -4.601 1.00 95.44 85 PRO A C 1
ATOM 661 O O . PRO A 1 85 ? -16.231 4.352 -5.614 1.00 95.44 85 PRO A O 1
ATOM 664 N N . PHE A 1 86 ? -15.716 5.212 -3.604 1.00 94.25 86 PHE A N 1
ATOM 665 C CA . PHE A 1 86 ? -14.303 4.812 -3.632 1.00 94.25 86 PHE A CA 1
ATOM 666 C C . PHE A 1 86 ? -13.977 3.624 -2.724 1.00 94.25 86 PHE A C 1
ATOM 668 O O . PHE A 1 86 ? -12.814 3.238 -2.626 1.00 94.25 86 PHE A O 1
ATOM 675 N N . ILE A 1 87 ? -14.978 3.029 -2.071 1.00 96.44 87 ILE A N 1
ATOM 676 C CA . ILE A 1 87 ? -14.778 1.902 -1.159 1.00 96.44 87 ILE A CA 1
ATOM 677 C C . ILE A 1 87 ? -15.491 0.687 -1.739 1.00 96.44 87 ILE A C 1
ATOM 679 O O . ILE A 1 87 ? -16.708 0.684 -1.930 1.00 96.44 87 ILE A O 1
ATOM 683 N N . TYR A 1 88 ? -14.723 -0.364 -1.989 1.00 94.62 88 TYR A N 1
ATOM 684 C CA . TYR A 1 88 ? -15.226 -1.661 -2.422 1.00 94.62 88 TYR A CA 1
ATOM 685 C C . TYR A 1 88 ? -15.025 -2.664 -1.297 1.00 94.62 88 TYR A C 1
ATOM 687 O O . TYR A 1 88 ? -14.015 -2.608 -0.601 1.00 94.62 88 TYR A O 1
ATOM 695 N N . SER A 1 89 ? -15.967 -3.586 -1.122 1.00 96.56 89 SER A N 1
ATOM 696 C CA . SER A 1 89 ? -15.781 -4.724 -0.223 1.00 96.56 89 SER A CA 1
ATOM 697 C C . SER A 1 89 ? -15.296 -5.932 -1.013 1.00 96.56 89 SER A C 1
ATOM 699 O O . SER A 1 89 ? -15.708 -6.129 -2.154 1.00 96.56 89 SER A O 1
ATOM 701 N N . GLY A 1 90 ? -14.429 -6.744 -0.418 1.00 96.81 90 GLY A N 1
ATOM 702 C CA . GLY A 1 90 ? -13.918 -7.961 -1.031 1.00 96.81 90 GLY A CA 1
ATOM 703 C C . GLY A 1 90 ? -12.423 -8.138 -0.822 1.00 96.81 90 GLY A C 1
ATOM 704 O O . GLY A 1 90 ? -11.869 -7.664 0.169 1.00 96.81 90 GLY A O 1
ATOM 705 N N . ASN A 1 91 ? -11.784 -8.854 -1.744 1.00 97.69 91 ASN A N 1
ATOM 706 C CA . ASN A 1 91 ? -10.387 -9.264 -1.631 1.00 97.69 91 ASN A CA 1
ATOM 707 C C . ASN A 1 91 ? -9.616 -8.922 -2.906 1.00 97.69 91 ASN A C 1
ATOM 709 O O . ASN A 1 91 ? -10.112 -9.149 -4.009 1.00 97.69 91 ASN A O 1
ATOM 713 N N . ILE A 1 92 ? -8.383 -8.454 -2.748 1.00 97.88 92 ILE A N 1
ATOM 714 C CA . ILE A 1 92 ? -7.396 -8.242 -3.807 1.00 97.88 92 ILE A CA 1
ATOM 715 C C . ILE A 1 92 ? -6.150 -9.022 -3.412 1.00 97.88 92 ILE A C 1
ATOM 717 O O . ILE A 1 92 ? -5.674 -8.906 -2.289 1.00 97.88 92 ILE A O 1
ATOM 721 N N . ASN A 1 93 ? -5.606 -9.809 -4.324 1.00 98.31 93 ASN A N 1
ATOM 722 C CA . ASN A 1 93 ? -4.321 -10.469 -4.188 1.00 98.31 93 ASN A CA 1
ATOM 723 C C . ASN A 1 93 ? -3.409 -9.948 -5.289 1.00 98.31 93 ASN A C 1
ATOM 725 O O . ASN A 1 93 ? -3.805 -9.941 -6.452 1.00 98.31 93 ASN A O 1
ATOM 729 N N . SER A 1 94 ? -2.192 -9.558 -4.947 1.00 98.00 94 SER A N 1
ATOM 730 C CA . SER A 1 94 ? -1.153 -9.241 -5.914 1.00 98.00 94 SER A CA 1
ATOM 731 C C . SER A 1 94 ? 0.058 -10.138 -5.716 1.00 98.00 94 SER A C 1
ATOM 733 O O . SER A 1 94 ? 0.361 -10.571 -4.603 1.00 98.00 94 SER A O 1
ATOM 735 N N . LYS A 1 95 ? 0.743 -10.424 -6.818 1.00 98.38 95 LYS A N 1
ATOM 736 C CA . LYS A 1 95 ? 2.048 -11.073 -6.867 1.00 98.38 95 LYS A CA 1
ATOM 737 C C . LYS A 1 95 ? 2.941 -10.283 -7.807 1.00 98.38 95 LYS A C 1
ATOM 739 O O . LYS A 1 95 ? 2.469 -9.824 -8.842 1.00 98.38 95 LYS A O 1
ATOM 744 N N . ILE A 1 96 ? 4.200 -10.125 -7.430 1.00 98.44 96 ILE A N 1
ATOM 745 C CA . ILE A 1 96 ? 5.249 -9.516 -8.242 1.00 98.44 96 ILE A CA 1
ATOM 746 C C . ILE A 1 96 ? 6.477 -10.411 -8.105 1.00 98.44 96 ILE A C 1
ATOM 748 O O . ILE A 1 96 ? 7.015 -10.555 -7.007 1.00 98.44 96 ILE A O 1
ATOM 752 N N . GLY A 1 97 ? 6.921 -11.026 -9.201 1.00 98.50 97 GLY A N 1
ATOM 753 C CA . GLY A 1 97 ? 8.129 -11.858 -9.191 1.00 98.50 97 GLY A CA 1
ATOM 754 C C . GLY A 1 97 ? 9.385 -11.028 -8.932 1.00 98.50 97 GLY A C 1
ATOM 755 O O . GLY A 1 97 ? 10.253 -11.422 -8.151 1.00 98.50 97 GLY A O 1
ATOM 756 N N . TYR A 1 98 ? 9.457 -9.840 -9.535 1.00 98.56 98 TYR A N 1
ATOM 757 C CA . TYR A 1 98 ? 10.592 -8.934 -9.388 1.00 98.56 98 TYR A CA 1
ATOM 758 C C . TYR A 1 98 ? 10.161 -7.471 -9.480 1.00 98.56 98 TYR A C 1
ATOM 760 O O . TYR A 1 98 ? 9.475 -7.087 -10.426 1.00 98.56 98 TYR A O 1
ATOM 768 N N . PHE A 1 99 ? 10.603 -6.653 -8.531 1.00 98.44 99 PHE A N 1
ATOM 769 C CA . PHE A 1 99 ? 10.512 -5.197 -8.572 1.00 98.44 99 PHE A CA 1
ATOM 770 C C . PHE A 1 99 ? 11.905 -4.607 -8.369 1.00 98.44 99 PHE A C 1
ATOM 772 O O . PHE A 1 99 ? 12.635 -5.035 -7.478 1.00 98.44 99 PHE A O 1
ATOM 779 N N . GLU A 1 100 ? 12.255 -3.606 -9.162 1.00 98.38 100 GLU A N 1
ATOM 780 C CA . GLU A 1 100 ? 13.480 -2.833 -9.014 1.00 98.38 100 GLU A CA 1
ATOM 781 C C . GLU A 1 100 ? 13.178 -1.357 -9.254 1.00 98.38 100 GLU A C 1
ATOM 783 O O . GLU A 1 100 ? 12.495 -1.004 -10.216 1.00 98.38 100 GLU A O 1
ATOM 788 N N . GLN A 1 101 ? 13.711 -0.506 -8.388 1.00 97.38 101 GLN A N 1
ATOM 789 C CA . GLN A 1 101 ? 13.714 0.939 -8.534 1.00 97.38 101 GLN A CA 1
ATOM 790 C C . GLN A 1 101 ? 15.135 1.444 -8.328 1.00 97.38 101 GLN A C 1
ATOM 792 O O . GLN A 1 101 ? 15.772 1.114 -7.328 1.00 97.38 101 GLN A O 1
ATOM 797 N N . ASN A 1 102 ? 15.605 2.292 -9.237 1.00 96.94 102 ASN A N 1
ATOM 798 C CA . ASN A 1 102 ? 16.859 3.012 -9.067 1.00 96.94 102 ASN A CA 1
ATOM 799 C C . ASN A 1 102 ? 16.629 4.497 -9.301 1.00 96.94 102 ASN A C 1
ATOM 801 O O . ASN A 1 102 ? 15.961 4.873 -10.260 1.00 96.94 102 ASN A O 1
ATOM 805 N N . THR A 1 103 ? 17.208 5.338 -8.455 1.00 95.75 103 THR A N 1
ATOM 806 C CA . THR A 1 103 ? 17.165 6.792 -8.621 1.00 95.75 103 THR A CA 1
ATOM 807 C C . THR A 1 103 ? 18.520 7.411 -8.323 1.00 95.75 103 THR A C 1
ATOM 809 O O . THR A 1 103 ? 19.251 6.928 -7.462 1.00 95.75 103 THR A O 1
ATOM 812 N N . GLU A 1 104 ? 18.831 8.513 -8.989 1.00 95.75 104 GLU A N 1
ATOM 813 C CA . GLU A 1 104 ? 19.976 9.371 -8.690 1.00 95.75 104 GLU A CA 1
ATOM 814 C C . GLU A 1 104 ? 19.471 10.788 -8.424 1.00 95.75 104 GLU A C 1
ATOM 816 O O . GLU A 1 104 ? 18.743 11.338 -9.251 1.00 95.75 104 GLU A O 1
ATOM 821 N N . SER A 1 105 ? 19.801 11.355 -7.265 1.00 93.69 105 SER A N 1
ATOM 822 C CA . SER A 1 105 ? 19.405 12.713 -6.877 1.00 93.69 105 SER A CA 1
ATOM 823 C C . SER A 1 105 ? 20.034 13.751 -7.803 1.00 93.69 105 SER A C 1
ATOM 825 O O . SER A 1 105 ? 21.245 13.733 -8.021 1.00 93.69 105 SER A O 1
ATOM 827 N N . ALA A 1 106 ? 19.235 14.692 -8.309 1.00 91.94 106 ALA A N 1
ATOM 828 C CA . ALA A 1 106 ? 19.763 15.791 -9.120 1.00 91.94 106 ALA A CA 1
ATOM 829 C C . ALA A 1 106 ? 20.571 16.808 -8.298 1.00 91.94 106 ALA A C 1
ATOM 831 O O . ALA A 1 106 ? 21.449 17.473 -8.844 1.00 91.94 106 ALA A O 1
ATOM 832 N N . GLU A 1 107 ? 20.288 16.923 -6.998 1.00 92.69 107 GLU A N 1
ATOM 833 C CA . GLU A 1 107 ? 20.956 17.870 -6.101 1.00 92.69 107 GLU A CA 1
ATOM 834 C C . GLU A 1 107 ? 22.265 17.304 -5.541 1.00 92.69 107 GLU A C 1
ATOM 836 O O . GLU A 1 107 ? 23.290 17.982 -5.545 1.00 92.69 107 GLU A O 1
ATOM 841 N N . THR A 1 108 ? 22.240 16.055 -5.068 1.00 95.50 108 THR A N 1
ATOM 842 C CA . THR A 1 108 ? 23.363 15.455 -4.329 1.00 95.50 108 THR A CA 1
ATOM 843 C C . THR A 1 108 ? 24.159 14.445 -5.152 1.00 95.50 108 THR A C 1
ATOM 845 O O . THR A 1 108 ? 25.276 14.097 -4.776 1.00 95.50 108 THR A O 1
ATOM 848 N N . GLY A 1 109 ? 23.607 13.953 -6.268 1.00 94.06 109 GLY A N 1
ATOM 849 C CA . GLY A 1 109 ? 24.179 12.839 -7.032 1.00 94.06 109 GLY A CA 1
ATOM 850 C C . GLY A 1 109 ? 24.110 11.490 -6.304 1.00 94.06 109 GLY A C 1
ATOM 851 O O . GLY A 1 109 ? 24.659 10.498 -6.786 1.00 94.06 109 GLY A O 1
ATOM 852 N N . GLU A 1 110 ? 23.465 11.432 -5.135 1.00 95.56 110 GLU A N 1
ATOM 853 C CA . GLU A 1 110 ? 23.320 10.200 -4.364 1.00 95.56 110 GLU A CA 1
ATOM 854 C C . GLU A 1 110 ? 22.437 9.201 -5.103 1.00 95.56 110 GLU A C 1
ATOM 856 O O . GLU A 1 110 ? 21.389 9.549 -5.655 1.00 95.56 110 GLU A O 1
ATOM 861 N N . LYS A 1 111 ? 22.868 7.940 -5.085 1.00 95.81 111 LYS A N 1
ATOM 862 C CA . LYS A 1 111 ? 22.161 6.832 -5.719 1.00 95.81 111 LYS A CA 1
ATOM 863 C C . LYS A 1 111 ? 21.371 6.060 -4.682 1.00 95.81 111 LYS A C 1
ATOM 865 O O . LYS A 1 111 ? 21.893 5.714 -3.626 1.00 95.81 111 LYS A O 1
ATOM 870 N N . PHE A 1 112 ? 20.140 5.741 -5.038 1.00 95.88 112 PHE A N 1
ATOM 871 C CA . PHE A 1 112 ? 19.279 4.846 -4.292 1.00 95.88 112 PHE A CA 1
ATOM 872 C C . PHE A 1 112 ? 18.881 3.676 -5.185 1.00 95.88 112 PHE A C 1
ATOM 874 O O . PHE A 1 112 ? 18.527 3.870 -6.348 1.00 95.88 112 PHE A O 1
ATOM 881 N N . SER A 1 113 ? 18.944 2.468 -4.6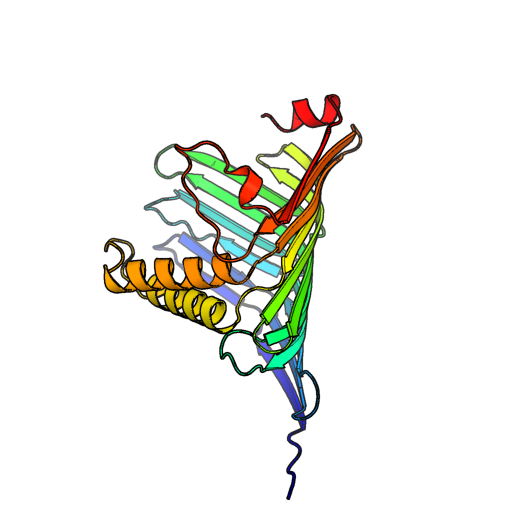35 1.00 97.12 113 SER A N 1
ATOM 882 C CA . SER A 1 113 ? 18.505 1.240 -5.288 1.00 97.12 113 SER A CA 1
ATOM 883 C C . SER A 1 113 ? 17.633 0.436 -4.334 1.00 97.12 113 SER A C 1
ATOM 885 O O . SER A 1 113 ? 17.995 0.237 -3.174 1.00 97.12 113 SER A O 1
ATOM 887 N N . LEU A 1 114 ? 16.498 -0.040 -4.830 1.00 97.94 114 LEU A N 1
ATOM 888 C CA . LEU A 1 114 ? 15.546 -0.879 -4.116 1.00 97.94 114 LEU A CA 1
ATOM 889 C C . LEU A 1 114 ? 15.180 -2.062 -5.006 1.00 97.94 114 LEU A C 1
ATOM 891 O O . LEU A 1 114 ? 14.661 -1.863 -6.100 1.00 97.94 114 LEU A O 1
ATOM 895 N N . ILE A 1 115 ? 15.392 -3.285 -4.525 1.00 98.38 115 ILE A N 1
ATOM 896 C CA . ILE A 1 115 ? 14.967 -4.512 -5.209 1.00 98.38 115 ILE A CA 1
ATOM 897 C C . ILE A 1 115 ? 14.083 -5.318 -4.264 1.00 98.38 115 ILE A C 1
ATOM 899 O O . ILE A 1 115 ? 14.427 -5.516 -3.102 1.00 98.38 115 ILE A O 1
ATOM 903 N N . GLN A 1 116 ? 12.959 -5.814 -4.772 1.00 98.19 116 GLN A N 1
ATOM 904 C CA . GLN A 1 116 ? 12.098 -6.768 -4.077 1.00 98.19 116 GLN A CA 1
ATOM 905 C C . GLN A 1 116 ? 11.895 -7.998 -4.958 1.00 98.19 116 GLN A C 1
ATOM 907 O O . GLN A 1 116 ? 11.640 -7.869 -6.159 1.00 98.19 116 GLN A O 1
ATOM 912 N N . LYS A 1 117 ? 11.988 -9.193 -4.374 1.00 98.31 117 LYS A N 1
ATOM 913 C CA . LYS A 1 117 ? 11.717 -10.451 -5.082 1.00 98.31 117 LYS A CA 1
ATOM 914 C C . LYS A 1 117 ? 10.573 -11.216 -4.440 1.00 98.31 117 LYS A C 1
ATOM 916 O O . LYS A 1 117 ? 10.484 -11.295 -3.213 1.00 98.31 117 LYS A O 1
ATOM 921 N N . ASN A 1 118 ? 9.757 -11.825 -5.297 1.00 98.31 118 ASN A N 1
ATOM 922 C CA . ASN A 1 118 ? 8.621 -12.668 -4.929 1.00 98.31 118 ASN A CA 1
ATOM 923 C C . ASN A 1 118 ? 7.673 -11.992 -3.926 1.00 98.31 118 ASN A C 1
ATOM 925 O O . ASN A 1 118 ? 7.263 -12.596 -2.935 1.00 98.31 118 ASN A O 1
ATOM 929 N N . SER A 1 119 ? 7.326 -10.730 -4.173 1.00 98.12 119 SER A N 1
ATOM 930 C CA . SER A 1 119 ? 6.388 -9.999 -3.329 1.00 98.12 119 SER A CA 1
ATOM 931 C C . SER A 1 119 ? 4.966 -10.513 -3.547 1.00 98.12 119 SER A C 1
ATOM 933 O O . SER A 1 119 ? 4.524 -10.695 -4.682 1.00 98.12 119 SER A O 1
ATOM 935 N N . GLN A 1 120 ? 4.216 -10.706 -2.467 1.00 98.25 120 GLN A N 1
ATOM 936 C CA . GLN A 1 120 ? 2.792 -11.023 -2.496 1.00 98.25 120 GLN A CA 1
ATOM 937 C C . GLN A 1 120 ? 2.058 -10.131 -1.504 1.00 98.25 120 GLN A C 1
ATOM 939 O O . GLN A 1 120 ? 2.502 -9.978 -0.366 1.00 98.25 120 GLN A O 1
ATOM 944 N N . ALA A 1 121 ? 0.914 -9.586 -1.904 1.00 97.94 121 ALA A N 1
ATOM 945 C CA . ALA A 1 121 ? 0.040 -8.854 -0.999 1.00 97.94 121 ALA A CA 1
ATOM 946 C C . ALA A 1 121 ? -1.402 -9.353 -1.096 1.00 97.94 121 ALA A C 1
ATOM 948 O O . ALA A 1 121 ? -1.890 -9.676 -2.174 1.00 97.94 121 ALA A O 1
ATOM 949 N N . ASN A 1 122 ? -2.099 -9.392 0.033 1.00 98.19 122 ASN A N 1
ATOM 950 C CA . ASN A 1 122 ? -3.533 -9.609 0.130 1.00 98.19 122 ASN A CA 1
ATOM 951 C C . ASN A 1 122 ? -4.153 -8.394 0.823 1.00 98.19 122 ASN A C 1
ATOM 953 O O . ASN A 1 122 ? -3.795 -8.073 1.953 1.00 98.19 122 ASN A O 1
ATOM 957 N N . LEU A 1 123 ? -5.066 -7.717 0.139 1.00 98.19 123 LEU A N 1
ATOM 958 C CA . LEU A 1 123 ? -5.894 -6.652 0.679 1.00 98.19 123 LEU A CA 1
ATOM 959 C C . LEU A 1 123 ? -7.318 -7.181 0.820 1.00 98.19 123 LEU A C 1
ATOM 961 O O . LEU A 1 123 ? -7.920 -7.609 -0.159 1.00 98.19 123 LEU A O 1
ATOM 965 N N . THR A 1 124 ? -7.867 -7.115 2.022 1.00 98.38 124 THR A N 1
ATOM 966 C CA . THR A 1 124 ? -9.267 -7.419 2.304 1.00 98.38 124 THR A CA 1
ATOM 967 C C . THR A 1 124 ? -9.954 -6.153 2.798 1.00 98.38 124 THR A C 1
ATOM 969 O O . THR A 1 124 ? -9.439 -5.474 3.686 1.00 98.38 124 THR A O 1
ATOM 972 N N . THR A 1 125 ? -11.129 -5.847 2.258 1.00 98.19 125 THR A N 1
ATOM 973 C CA . THR A 1 125 ? -11.981 -4.756 2.739 1.00 98.19 125 THR A CA 1
ATOM 974 C C . THR A 1 125 ? -13.353 -5.301 3.107 1.00 98.19 125 THR A C 1
ATOM 976 O O . THR A 1 125 ? -14.053 -5.891 2.280 1.00 98.19 125 THR A O 1
ATOM 979 N N . GLN A 1 126 ? -13.754 -5.100 4.355 1.00 97.88 126 GLN A N 1
ATOM 980 C CA . GLN A 1 126 ? -15.033 -5.554 4.895 1.00 97.88 126 GLN A CA 1
ATOM 981 C C . GLN A 1 126 ? -15.855 -4.339 5.298 1.00 97.88 126 GLN A C 1
ATOM 983 O O . GLN A 1 126 ? -15.339 -3.417 5.925 1.00 97.88 126 GLN A O 1
ATOM 988 N N . VAL A 1 127 ? -17.129 -4.337 4.916 1.00 97.12 127 VAL A N 1
ATOM 989 C CA . VAL A 1 127 ? -18.072 -3.280 5.281 1.00 97.12 127 VAL A CA 1
ATOM 990 C C . VAL A 1 127 ? -19.098 -3.844 6.248 1.00 97.12 127 VAL A C 1
ATOM 992 O O . VAL A 1 127 ? -19.821 -4.783 5.919 1.00 97.12 127 VAL A O 1
ATOM 995 N N . GLU A 1 128 ? -19.180 -3.232 7.423 1.00 95.06 128 GLU A N 1
ATOM 996 C CA . GLU A 1 128 ? -20.078 -3.610 8.512 1.00 95.06 128 GLU A CA 1
ATOM 997 C C . GLU A 1 128 ? -20.905 -2.384 8.918 1.00 95.06 128 GLU A C 1
ATOM 999 O O . GLU A 1 128 ? -20.451 -1.510 9.662 1.00 95.06 128 GLU A O 1
ATOM 1004 N N . GLY A 1 129 ? -22.125 -2.286 8.377 1.00 94.81 129 GLY A N 1
ATOM 1005 C CA . GLY A 1 129 ? -23.011 -1.138 8.586 1.00 94.81 129 GLY A CA 1
ATOM 1006 C C . GLY A 1 129 ? -22.431 0.165 8.021 1.00 94.81 129 GLY A C 1
ATOM 1007 O O . GLY A 1 129 ? -22.417 0.376 6.805 1.00 94.81 129 GLY A O 1
ATOM 1008 N N . ASP A 1 130 ? -21.993 1.054 8.913 1.00 95.88 130 ASP A N 1
ATOM 1009 C CA . ASP A 1 130 ? -21.334 2.329 8.588 1.00 95.88 130 ASP A CA 1
ATOM 1010 C C . ASP A 1 130 ? -19.809 2.280 8.755 1.00 95.88 130 ASP A C 1
ATOM 1012 O O . ASP A 1 130 ? -19.133 3.278 8.510 1.00 95.88 130 ASP A O 1
ATOM 1016 N N . THR A 1 131 ? -19.257 1.128 9.139 1.00 96.81 131 THR A N 1
ATOM 1017 C CA . THR A 1 131 ? -17.823 0.969 9.387 1.00 96.81 131 THR A CA 1
ATOM 1018 C C . THR A 1 131 ? -17.134 0.129 8.322 1.00 96.81 131 THR A C 1
ATOM 1020 O O . THR A 1 131 ? -17.756 -0.699 7.649 1.00 96.81 131 THR A O 1
ATOM 1023 N N . VAL A 1 132 ? -15.835 0.367 8.165 1.00 98.06 132 VAL A N 1
ATOM 1024 C CA . VAL A 1 132 ? -14.962 -0.303 7.207 1.00 98.06 132 VAL A CA 1
ATOM 1025 C C . VAL A 1 132 ? -13.756 -0.875 7.943 1.00 98.06 132 VAL A C 1
ATOM 1027 O O . VAL A 1 132 ? -13.079 -0.159 8.685 1.00 98.06 132 VAL A O 1
ATOM 1030 N N . ASN A 1 133 ? -13.478 -2.154 7.698 1.00 98.12 133 ASN A N 1
ATOM 1031 C CA . ASN A 1 133 ? -12.253 -2.829 8.118 1.00 98.12 133 ASN A CA 1
ATOM 1032 C C . ASN A 1 133 ? -11.370 -3.069 6.886 1.00 98.12 133 ASN A C 1
ATOM 1034 O O . ASN A 1 133 ? -11.850 -3.558 5.860 1.00 98.12 133 ASN A O 1
ATOM 1038 N N . ILE A 1 134 ? -10.087 -2.730 6.977 1.00 97.94 134 ILE A N 1
ATOM 1039 C CA . ILE A 1 134 ? -9.094 -2.879 5.911 1.00 97.94 134 ILE A CA 1
ATOM 1040 C C . ILE A 1 134 ? -7.936 -3.701 6.457 1.00 97.94 134 ILE A C 1
ATOM 1042 O O . ILE A 1 134 ? -7.258 -3.280 7.388 1.00 97.94 134 ILE A O 1
ATOM 1046 N N . ILE A 1 135 ? -7.686 -4.858 5.857 1.00 98.25 135 ILE A N 1
ATOM 1047 C CA . ILE A 1 135 ? -6.614 -5.771 6.250 1.00 98.25 135 ILE A CA 1
ATOM 1048 C C . ILE A 1 135 ? -5.659 -5.885 5.069 1.00 98.25 135 ILE A C 1
ATOM 1050 O O . ILE A 1 135 ? -6.072 -6.294 3.988 1.00 98.25 135 ILE A O 1
ATOM 1054 N N . ASN A 1 136 ? -4.391 -5.541 5.261 1.00 98.06 136 ASN A N 1
ATOM 1055 C CA . ASN A 1 136 ? -3.340 -5.734 4.273 1.00 98.06 136 ASN A CA 1
ATOM 1056 C C . ASN A 1 136 ? -2.278 -6.684 4.826 1.00 98.06 136 ASN A C 1
ATOM 1058 O O . ASN A 1 136 ? -1.682 -6.415 5.862 1.00 98.06 136 ASN A O 1
ATOM 1062 N N . LYS A 1 137 ? -2.027 -7.785 4.125 1.00 98.19 137 LYS A N 1
ATOM 1063 C CA . LYS A 1 137 ? -0.963 -8.740 4.440 1.00 98.19 137 LYS A CA 1
ATOM 1064 C C . LYS A 1 137 ? 0.009 -8.772 3.283 1.00 98.19 137 LYS A C 1
ATOM 1066 O O . LYS A 1 137 ? -0.392 -9.125 2.182 1.00 98.19 137 LYS A O 1
ATOM 1071 N N . THR A 1 138 ? 1.262 -8.437 3.528 1.00 97.38 138 THR A N 1
ATOM 1072 C CA . THR A 1 138 ? 2.317 -8.373 2.521 1.00 97.38 138 THR A CA 1
ATOM 1073 C C . THR A 1 138 ? 3.494 -9.230 2.960 1.00 97.38 138 THR A C 1
ATOM 1075 O O . THR A 1 138 ? 3.898 -9.206 4.120 1.00 97.38 138 THR A O 1
ATOM 1078 N N . ASN A 1 139 ? 4.048 -9.995 2.031 1.00 97.62 139 ASN A N 1
ATOM 1079 C CA . ASN A 1 139 ? 5.293 -10.728 2.198 1.00 97.62 139 ASN A CA 1
ATOM 1080 C C . ASN A 1 139 ? 6.174 -10.531 0.967 1.00 97.62 139 ASN A C 1
ATOM 1082 O O . ASN A 1 139 ? 5.662 -10.322 -0.128 1.00 97.62 139 ASN A O 1
ATOM 1086 N N . LEU A 1 140 ? 7.484 -10.582 1.153 1.00 97.38 140 LEU A N 1
ATOM 1087 C CA . LEU A 1 140 ? 8.463 -10.671 0.073 1.00 97.38 140 LEU A CA 1
ATOM 1088 C C . LEU A 1 140 ? 9.648 -11.506 0.559 1.00 97.38 140 LEU A C 1
ATOM 1090 O O . LEU A 1 140 ? 9.981 -11.482 1.750 1.00 97.38 140 LEU A O 1
ATOM 1094 N N . ASP A 1 141 ? 10.276 -12.237 -0.357 1.00 97.75 141 ASP A N 1
ATOM 1095 C CA . ASP A 1 141 ? 11.347 -13.178 -0.019 1.00 97.75 141 ASP A CA 1
ATOM 1096 C C . ASP A 1 141 ? 12.706 -12.493 0.149 1.00 97.75 141 ASP A C 1
ATOM 1098 O O . ASP A 1 141 ? 13.502 -12.888 0.999 1.00 97.75 141 ASP A O 1
ATOM 1102 N N . GLU A 1 142 ? 12.976 -11.471 -0.661 1.00 96.81 142 GLU A N 1
ATOM 1103 C CA . GLU A 1 142 ? 14.220 -10.707 -0.596 1.00 96.81 142 GLU A CA 1
ATOM 1104 C C . GLU A 1 142 ? 13.959 -9.219 -0.805 1.00 96.81 142 GLU A C 1
ATOM 1106 O O . GLU A 1 142 ? 13.404 -8.822 -1.832 1.00 96.81 142 GLU A O 1
ATOM 1111 N N . LEU A 1 143 ? 14.415 -8.406 0.144 1.00 97.25 143 LEU A N 1
ATOM 1112 C CA . LEU A 1 143 ? 14.508 -6.956 0.042 1.00 97.25 143 LEU A CA 1
ATOM 1113 C C . LEU A 1 143 ? 15.980 -6.569 -0.053 1.00 97.25 143 LEU A C 1
ATOM 1115 O O . LEU A 1 143 ? 16.740 -6.841 0.870 1.00 97.25 143 LEU A O 1
ATOM 1119 N N . HIS A 1 144 ? 16.378 -5.890 -1.125 1.00 96.44 144 HIS A N 1
ATOM 1120 C CA . HIS A 1 144 ? 17.704 -5.288 -1.229 1.00 96.44 144 HIS A CA 1
ATOM 1121 C C . HIS A 1 144 ? 17.576 -3.772 -1.242 1.00 96.44 144 HIS A C 1
ATOM 1123 O O . HIS A 1 144 ? 16.786 -3.230 -2.014 1.00 96.44 144 HIS A O 1
ATOM 1129 N N . ILE A 1 145 ? 18.372 -3.095 -0.419 1.00 95.62 145 ILE A N 1
ATOM 1130 C CA . ILE A 1 145 ? 18.490 -1.634 -0.415 1.00 95.62 145 ILE A CA 1
ATOM 1131 C C . ILE A 1 145 ? 19.959 -1.287 -0.622 1.00 95.62 145 ILE A C 1
ATOM 1133 O O . ILE A 1 145 ? 20.818 -1.752 0.124 1.00 95.62 145 ILE A O 1
ATOM 1137 N N . ASN A 1 146 ? 20.260 -0.497 -1.653 1.00 95.31 146 ASN A N 1
ATOM 1138 C CA . ASN A 1 146 ? 21.617 -0.066 -2.007 1.00 95.31 146 ASN A CA 1
ATOM 1139 C C . ASN A 1 146 ? 22.625 -1.232 -2.102 1.00 95.31 146 ASN A C 1
ATOM 1141 O O . ASN A 1 146 ? 23.779 -1.111 -1.703 1.00 95.31 146 ASN A O 1
ATOM 1145 N N . GLY A 1 147 ? 22.173 -2.380 -2.620 1.00 92.25 147 GLY A N 1
ATOM 1146 C CA . GLY A 1 147 ? 22.973 -3.603 -2.760 1.00 92.25 147 GLY A CA 1
ATOM 1147 C C . GLY A 1 147 ? 23.038 -4.497 -1.513 1.00 92.25 147 GLY A C 1
ATOM 1148 O O . GLY A 1 147 ? 23.525 -5.623 -1.611 1.00 92.25 147 GLY A O 1
ATOM 1149 N N . ASN A 1 148 ? 22.520 -4.053 -0.364 1.00 92.56 148 ASN A N 1
ATOM 1150 C CA . ASN A 1 148 ? 22.456 -4.854 0.858 1.00 92.56 148 ASN A CA 1
ATOM 1151 C C . ASN A 1 148 ? 21.170 -5.683 0.890 1.00 92.56 148 ASN A C 1
ATOM 1153 O O . ASN A 1 148 ? 20.080 -5.116 0.896 1.00 92.56 148 ASN A O 1
ATOM 1157 N N . ASN A 1 149 ? 21.289 -7.011 0.960 1.00 93.56 149 ASN A N 1
ATOM 1158 C CA . ASN A 1 149 ? 20.145 -7.912 1.112 1.00 93.56 149 ASN A CA 1
ATOM 1159 C C . ASN A 1 149 ? 19.685 -7.972 2.576 1.00 93.56 149 ASN A C 1
ATOM 1161 O O . ASN A 1 149 ? 20.359 -8.584 3.401 1.00 93.56 149 ASN A O 1
ATOM 1165 N N . LEU A 1 150 ? 18.533 -7.376 2.877 1.00 92.62 150 LEU A N 1
ATOM 1166 C CA . LEU A 1 150 ? 17.888 -7.353 4.193 1.00 92.62 150 LEU A CA 1
ATOM 1167 C C . LEU A 1 150 ? 17.054 -8.614 4.484 1.00 92.62 150 LEU A C 1
ATOM 1169 O O . LEU A 1 150 ? 16.538 -8.766 5.589 1.00 92.62 150 LEU A O 1
ATOM 1173 N N . GLY A 1 151 ? 16.922 -9.522 3.515 1.00 94.81 151 GLY A N 1
ATOM 1174 C CA . GLY A 1 151 ? 16.183 -10.772 3.661 1.00 94.81 151 GLY A CA 1
ATOM 1175 C C . GLY A 1 151 ? 14.676 -10.618 3.456 1.00 94.81 151 GLY A C 1
ATOM 1176 O O . GLY A 1 151 ? 14.211 -9.791 2.669 1.00 94.81 151 GLY A O 1
ATOM 1177 N N . LYS A 1 152 ? 13.909 -11.459 4.150 1.00 97.00 152 LYS A N 1
ATOM 1178 C CA . LYS A 1 152 ? 12.450 -11.557 4.042 1.00 97.00 152 LYS A CA 1
ATOM 1179 C C . LYS A 1 152 ? 11.778 -10.423 4.794 1.00 97.00 152 LYS A C 1
ATOM 1181 O O . LYS A 1 152 ? 12.161 -10.128 5.925 1.00 97.00 152 LYS A O 1
ATOM 1186 N N . VAL A 1 153 ? 10.708 -9.875 4.224 1.00 96.69 153 VAL A N 1
ATOM 1187 C CA . VAL A 1 153 ? 9.832 -8.919 4.916 1.00 96.69 153 VAL A CA 1
ATOM 1188 C C . VAL A 1 153 ? 8.429 -9.493 5.014 1.00 96.69 153 VAL A C 1
ATOM 1190 O O . VAL A 1 153 ? 7.905 -10.069 4.064 1.00 96.69 153 VAL A O 1
ATOM 1193 N N . THR A 1 154 ? 7.809 -9.346 6.179 1.00 97.19 154 THR A N 1
ATOM 1194 C CA . THR A 1 154 ? 6.390 -9.639 6.408 1.00 97.19 154 THR A CA 1
ATOM 1195 C C . THR A 1 154 ? 5.754 -8.427 7.066 1.00 97.19 154 THR A C 1
ATOM 1197 O O . THR A 1 154 ? 6.285 -7.910 8.043 1.00 97.19 154 THR A O 1
ATOM 1200 N N . ASN A 1 155 ? 4.633 -7.965 6.530 1.00 95.06 155 ASN A N 1
ATOM 1201 C CA . ASN A 1 155 ? 3.888 -6.828 7.045 1.00 95.06 155 ASN A CA 1
ATOM 1202 C C . ASN A 1 155 ? 2.395 -7.144 7.026 1.00 95.06 155 ASN A C 1
ATOM 1204 O O . ASN A 1 155 ? 1.806 -7.279 5.957 1.00 95.06 155 ASN A O 1
ATOM 1208 N N . ASN A 1 156 ? 1.783 -7.224 8.199 1.00 96.38 156 ASN A N 1
ATOM 1209 C CA . ASN A 1 156 ? 0.345 -7.393 8.346 1.00 96.38 156 ASN A CA 1
ATOM 1210 C C . ASN A 1 156 ? -0.228 -6.176 9.061 1.00 96.38 156 ASN A C 1
ATOM 1212 O O . ASN A 1 156 ? 0.010 -6.011 10.256 1.00 96.38 156 ASN A O 1
ATOM 1216 N N . VAL A 1 157 ? -0.998 -5.366 8.345 1.00 97.44 157 VAL A N 1
ATOM 1217 C CA . VAL A 1 157 ? -1.657 -4.169 8.866 1.00 97.44 157 VAL A CA 1
ATOM 1218 C C . VAL A 1 157 ? -3.164 -4.370 8.871 1.00 97.44 157 VAL A C 1
ATOM 1220 O O . VAL A 1 157 ? -3.735 -4.832 7.885 1.00 97.44 157 VAL A O 1
ATOM 1223 N N . GLU A 1 158 ? -3.822 -3.978 9.955 1.00 98.06 158 GLU A N 1
ATOM 1224 C CA . GLU A 1 158 ? -5.280 -3.901 10.036 1.00 98.06 158 GLU A CA 1
ATOM 1225 C C . GLU A 1 158 ? -5.701 -2.495 10.463 1.00 98.06 158 GLU A C 1
ATOM 1227 O O . GLU A 1 158 ? -5.199 -1.969 11.455 1.00 98.06 158 GLU A O 1
ATOM 1232 N N . PHE A 1 159 ? -6.654 -1.912 9.744 1.00 97.44 159 PHE A N 1
ATOM 1233 C CA . PHE A 1 159 ? -7.403 -0.725 10.141 1.00 97.44 159 PHE A CA 1
ATOM 1234 C C . PHE A 1 159 ? -8.851 -1.147 10.343 1.00 97.44 159 PHE A C 1
ATOM 1236 O O . PHE A 1 159 ? -9.554 -1.415 9.374 1.00 97.44 159 PHE A O 1
ATOM 1243 N N . ASN A 1 160 ? -9.292 -1.227 11.589 1.00 97.38 160 ASN A N 1
ATOM 1244 C CA . ASN A 1 160 ? -10.619 -1.705 11.950 1.00 97.38 160 ASN A CA 1
ATOM 1245 C C . ASN A 1 160 ? -11.489 -0.552 12.463 1.00 97.38 160 ASN A C 1
ATOM 1247 O O . ASN A 1 160 ? -10.989 0.408 13.057 1.00 97.38 160 ASN A O 1
ATOM 1251 N N . HIS A 1 161 ? -12.800 -0.685 12.269 1.00 95.44 161 HIS A N 1
ATOM 1252 C CA . HIS A 1 161 ? -13.834 0.243 12.729 1.00 95.44 161 HIS A CA 1
ATOM 1253 C C . HIS A 1 161 ? -13.676 1.681 12.210 1.00 95.44 161 HIS A C 1
ATOM 1255 O O . HIS A 1 161 ? -14.034 2.649 12.885 1.00 95.44 161 HIS A 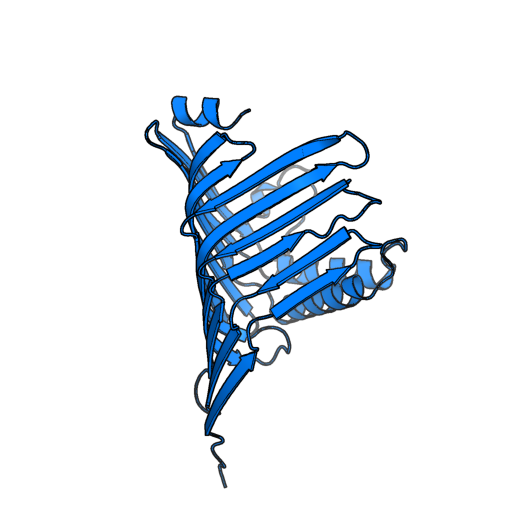O 1
ATOM 1261 N N . ILE A 1 162 ? -13.169 1.841 10.987 1.00 97.19 162 ILE A N 1
ATOM 1262 C CA . ILE A 1 162 ? -13.067 3.158 10.356 1.00 97.19 162 ILE A CA 1
ATOM 1263 C C . ILE A 1 162 ? -14.465 3.613 9.931 1.00 97.19 162 ILE A C 1
ATOM 1265 O O . ILE A 1 162 ? -15.177 2.860 9.271 1.00 97.19 162 ILE A O 1
ATOM 1269 N N . ASP A 1 163 ? -14.867 4.835 10.286 1.00 97.19 163 ASP A N 1
ATOM 1270 C CA . ASP A 1 163 ? -16.122 5.414 9.790 1.00 97.19 163 ASP A CA 1
ATOM 1271 C C . ASP A 1 163 ? -16.060 5.564 8.261 1.00 97.19 163 ASP A C 1
ATOM 1273 O O . ASP A 1 163 ? -15.174 6.235 7.721 1.00 97.19 163 ASP A O 1
ATOM 1277 N N . GLY A 1 164 ? -16.984 4.919 7.547 1.00 97.31 164 GLY A N 1
ATOM 1278 C CA . GLY A 1 164 ? -16.929 4.851 6.089 1.00 97.31 164 GLY A CA 1
ATOM 1279 C C . GLY A 1 164 ? -17.245 6.180 5.399 1.00 97.31 164 GLY A C 1
ATOM 1280 O O . GLY A 1 164 ? -16.690 6.455 4.336 1.00 97.31 164 GLY A O 1
ATOM 1281 N N . ASN A 1 165 ? -18.064 7.048 6.008 1.00 97.38 165 ASN A N 1
ATOM 1282 C CA . ASN A 1 165 ? -18.337 8.382 5.459 1.00 97.38 165 ASN A CA 1
ATOM 1283 C C . ASN A 1 165 ? -17.099 9.278 5.563 1.00 97.38 165 ASN A C 1
ATOM 1285 O O . ASN A 1 165 ? -16.743 9.963 4.604 1.00 97.38 165 ASN A O 1
ATOM 1289 N N . ALA A 1 166 ? -16.415 9.242 6.705 1.00 97.31 166 ALA A N 1
ATOM 1290 C CA . ALA A 1 166 ? -15.173 9.965 6.909 1.00 97.31 166 ALA A CA 1
ATOM 1291 C C . ALA A 1 166 ? -14.045 9.415 6.028 1.00 97.31 166 ALA A C 1
ATOM 1293 O O . ALA A 1 166 ? -13.307 10.205 5.444 1.00 97.31 166 ALA A O 1
ATOM 1294 N N . LEU A 1 167 ? -13.944 8.091 5.857 1.00 97.12 167 LEU A N 1
ATOM 1295 C CA . LEU A 1 167 ? -12.990 7.485 4.924 1.00 97.12 167 LEU A CA 1
ATOM 1296 C C . LEU A 1 167 ? -13.255 7.923 3.476 1.00 97.12 167 LEU A C 1
ATOM 1298 O O . LEU A 1 167 ? -12.323 8.314 2.776 1.00 97.12 167 LEU A O 1
ATOM 1302 N N . GLN A 1 168 ? -14.514 7.927 3.032 1.00 96.88 168 GLN A N 1
ATOM 1303 C CA . GLN A 1 168 ? -14.884 8.438 1.710 1.00 96.88 168 GLN A CA 1
ATOM 1304 C C . GLN A 1 168 ? -14.514 9.921 1.548 1.00 96.88 168 GLN A C 1
ATOM 1306 O O . GLN A 1 168 ? -14.027 10.308 0.485 1.00 96.88 168 GLN A O 1
ATOM 1311 N N . GLU A 1 169 ? -14.695 10.751 2.580 1.00 96.56 169 GLU A N 1
ATOM 1312 C CA . GLU A 1 169 ? -14.283 12.158 2.529 1.00 96.56 169 GLU A CA 1
ATOM 1313 C C . GLU A 1 169 ? -12.756 12.312 2.484 1.00 96.56 169 GLU A C 1
ATOM 1315 O O . GLU A 1 169 ? -12.259 13.138 1.720 1.00 96.56 169 GLU A O 1
ATOM 1320 N N . LEU A 1 170 ? -11.991 11.481 3.202 1.00 95.69 170 LEU A N 1
ATOM 1321 C CA . LEU A 1 170 ? -10.530 11.442 3.061 1.00 95.69 170 LEU A CA 1
ATOM 1322 C C . LEU A 1 170 ? -10.109 11.088 1.630 1.00 95.69 170 LEU A C 1
ATOM 1324 O O . LEU A 1 170 ? -9.237 11.750 1.069 1.00 95.69 170 LEU A O 1
ATOM 1328 N N . LEU A 1 171 ? -10.756 10.100 1.008 1.00 95.31 171 LEU A N 1
ATOM 1329 C CA . LEU A 1 171 ? -10.491 9.730 -0.385 1.00 95.31 171 LEU A CA 1
ATOM 1330 C C . LEU A 1 171 ? -10.864 10.868 -1.353 1.00 95.31 171 LEU A C 1
ATOM 1332 O O . LEU A 1 171 ? -10.103 11.162 -2.274 1.00 95.31 171 LEU A O 1
ATOM 1336 N N . ASN A 1 172 ? -11.973 11.578 -1.114 1.00 94.00 172 ASN A N 1
ATOM 1337 C CA . ASN A 1 172 ? -12.337 12.778 -1.879 1.00 94.00 172 ASN A CA 1
ATOM 1338 C C . ASN A 1 172 ? -11.271 13.878 -1.760 1.00 94.00 172 ASN A C 1
ATOM 1340 O O . ASN A 1 172 ? -10.935 14.522 -2.755 1.00 94.00 172 ASN A O 1
ATOM 1344 N N . ILE A 1 173 ? -10.736 14.099 -0.554 1.00 93.19 173 ILE A N 1
ATOM 1345 C CA . ILE A 1 173 ? -9.670 15.076 -0.308 1.00 93.19 173 ILE A CA 1
ATOM 1346 C C . ILE A 1 173 ? -8.408 14.677 -1.071 1.00 93.19 173 ILE A C 1
ATOM 1348 O O . ILE A 1 173 ? -7.842 15.524 -1.753 1.00 93.19 173 ILE A O 1
ATOM 1352 N N . LEU A 1 174 ? -8.002 13.404 -1.034 1.00 92.19 174 LEU A N 1
ATOM 1353 C CA . LEU A 1 174 ? -6.843 12.921 -1.795 1.00 92.19 174 LEU A CA 1
ATOM 1354 C C . LEU A 1 174 ? -7.007 13.159 -3.304 1.00 92.19 174 LEU A C 1
ATOM 1356 O O . LEU A 1 174 ? -6.073 13.622 -3.956 1.00 92.19 174 LEU A O 1
ATOM 1360 N N . VAL A 1 175 ? -8.207 12.932 -3.850 1.00 91.88 175 VAL A N 1
ATOM 1361 C CA . VAL A 1 175 ? -8.527 13.234 -5.258 1.00 91.88 175 VAL A CA 1
ATOM 1362 C C . VAL A 1 175 ? -8.497 14.738 -5.553 1.00 91.88 175 VAL A C 1
ATOM 1364 O O . VAL A 1 175 ? -8.152 15.142 -6.661 1.00 91.88 175 VAL A O 1
ATOM 1367 N N . ALA A 1 176 ? -8.878 15.590 -4.601 1.00 90.12 176 ALA A N 1
ATOM 1368 C CA . ALA A 1 176 ? -8.781 17.038 -4.769 1.00 90.12 176 ALA A CA 1
ATOM 1369 C C . ALA A 1 176 ? -7.320 17.514 -4.741 1.00 90.12 176 ALA A C 1
ATOM 1371 O O . ALA A 1 176 ? -6.947 18.367 -5.541 1.00 90.12 176 ALA A O 1
ATOM 1372 N N . ILE A 1 177 ? -6.498 16.933 -3.860 1.00 89.50 177 ILE A N 1
ATOM 1373 C CA . ILE A 1 177 ? -5.065 17.231 -3.749 1.00 89.50 177 ILE A CA 1
ATOM 1374 C C . ILE A 1 177 ? -4.329 16.824 -5.025 1.00 89.50 177 ILE A C 1
ATOM 1376 O O . ILE A 1 177 ? -3.536 17.608 -5.530 1.00 89.50 177 ILE A O 1
ATOM 1380 N N . SER A 1 178 ? -4.626 15.653 -5.598 1.00 86.38 178 SER A N 1
ATOM 1381 C CA . SER A 1 178 ? -3.957 15.191 -6.825 1.00 86.38 178 SER A CA 1
ATOM 1382 C C . SER A 1 178 ? -4.256 16.039 -8.065 1.00 86.38 178 SER A C 1
ATOM 1384 O O . SER A 1 178 ? -3.566 15.915 -9.073 1.00 86.38 178 SER A O 1
ATOM 1386 N N . LYS A 1 179 ? -5.287 16.888 -8.005 1.00 86.06 179 LYS A N 1
ATOM 1387 C CA . LYS A 1 179 ? -5.666 17.830 -9.066 1.00 86.06 179 LYS A CA 1
ATOM 1388 C C . LYS A 1 179 ? -5.190 19.258 -8.802 1.00 86.06 179 LYS A C 1
ATOM 1390 O O . LYS A 1 179 ? -5.399 20.115 -9.656 1.00 86.06 179 LYS A O 1
ATOM 1395 N N . ALA A 1 180 ? -4.648 19.532 -7.619 1.00 81.56 180 ALA A N 1
ATOM 1396 C CA . ALA A 1 180 ? -4.134 20.847 -7.274 1.00 81.56 180 ALA A CA 1
ATOM 1397 C C . ALA A 1 180 ? -2.719 21.027 -7.840 1.00 81.56 180 ALA A C 1
ATOM 1399 O O . ALA A 1 180 ? -1.960 20.063 -7.930 1.00 81.56 180 ALA A O 1
ATOM 1400 N N . ASP A 1 181 ? -2.356 22.265 -8.181 1.00 76.69 181 ASP A N 1
ATOM 1401 C CA . ASP A 1 181 ? -0.966 22.599 -8.493 1.00 76.69 181 ASP A CA 1
ATOM 1402 C C . ASP A 1 181 ? -0.093 22.332 -7.261 1.00 76.69 181 ASP A C 1
ATOM 1404 O O . ASP A 1 181 ? -0.394 22.817 -6.165 1.00 76.69 181 ASP A O 1
ATOM 1408 N N . SER A 1 182 ? 0.995 21.576 -7.443 1.00 70.44 182 SER A N 1
ATOM 1409 C CA . SER A 1 182 ? 1.893 21.138 -6.361 1.00 70.44 182 SER A CA 1
ATOM 1410 C C . SER A 1 182 ? 2.490 22.289 -5.553 1.00 70.44 182 SER A C 1
ATOM 1412 O O . SER A 1 182 ? 2.842 22.108 -4.390 1.00 70.44 182 SER A O 1
ATOM 1414 N N . ASP A 1 183 ? 2.571 23.471 -6.162 1.00 76.31 183 ASP A N 1
ATOM 1415 C CA . ASP A 1 183 ? 3.212 24.653 -5.592 1.00 76.31 183 ASP A CA 1
ATOM 1416 C C . ASP A 1 183 ? 2.232 25.537 -4.802 1.00 76.31 183 ASP A C 1
ATOM 1418 O O . ASP A 1 183 ? 2.635 26.533 -4.194 1.00 76.31 183 ASP A O 1
ATOM 1422 N N . MET A 1 184 ? 0.936 25.192 -4.781 1.00 76.38 184 MET A N 1
ATOM 1423 C CA . MET A 1 184 ? -0.063 25.927 -4.011 1.00 76.38 184 MET A CA 1
ATOM 1424 C C . MET A 1 184 ? -0.330 25.278 -2.649 1.00 76.38 184 MET A C 1
ATOM 1426 O O . MET A 1 184 ? -0.560 24.070 -2.557 1.00 76.38 184 MET A O 1
ATOM 1430 N N . PRO A 1 185 ? -0.385 26.072 -1.563 1.00 82.00 185 PRO A N 1
ATOM 1431 C CA . PRO A 1 185 ? -0.761 25.549 -0.261 1.00 82.00 185 PRO A CA 1
ATOM 1432 C C . PRO A 1 185 ? -2.189 24.995 -0.296 1.00 82.00 185 PRO A C 1
ATOM 1434 O O . PRO A 1 185 ? -3.078 25.552 -0.948 1.00 82.00 185 PRO A O 1
ATOM 1437 N N . LEU A 1 186 ? -2.431 23.931 0.475 1.00 85.19 186 LEU A N 1
ATOM 1438 C CA . LEU A 1 186 ? -3.772 23.374 0.637 1.00 85.19 186 LEU A CA 1
ATOM 1439 C C . LEU A 1 186 ? -4.750 24.460 1.091 1.00 85.19 186 LEU A C 1
ATOM 1441 O O . LEU A 1 186 ? -4.496 25.199 2.047 1.00 85.19 186 LEU A O 1
ATOM 1445 N N . SER A 1 187 ? -5.899 24.541 0.420 1.00 88.69 187 SER A N 1
ATOM 1446 C CA . SER A 1 187 ? -6.919 25.522 0.781 1.00 88.69 187 SER A CA 1
ATOM 1447 C C . SER A 1 187 ? -7.393 25.312 2.222 1.00 88.69 187 SER A C 1
ATOM 1449 O O . SER A 1 187 ? -7.515 24.181 2.703 1.00 88.69 187 SER A O 1
ATOM 1451 N N . LYS A 1 188 ? -7.732 26.408 2.913 1.00 92.00 188 LYS A N 1
ATOM 1452 C CA . LYS A 1 188 ? -8.276 26.352 4.284 1.00 92.00 188 LYS A CA 1
ATOM 1453 C C . LYS A 1 188 ? -9.473 25.403 4.390 1.00 92.00 188 LYS A C 1
ATOM 1455 O O . LYS A 1 188 ? -9.598 24.686 5.375 1.00 92.00 188 LYS A O 1
ATOM 1460 N N . THR A 1 189 ? -10.319 25.367 3.362 1.00 91.56 189 THR A N 1
ATOM 1461 C CA . THR A 1 189 ? -11.477 24.472 3.286 1.00 91.56 189 THR A CA 1
ATOM 1462 C C . THR A 1 189 ? -11.070 22.999 3.251 1.00 91.56 189 THR A C 1
ATOM 1464 O O . THR A 1 189 ? -11.667 22.193 3.960 1.00 91.56 189 THR A O 1
ATOM 1467 N N . LEU A 1 190 ? -10.048 22.631 2.471 1.00 90.88 190 LEU A N 1
ATOM 1468 C CA . LEU A 1 190 ? -9.544 21.254 2.438 1.00 90.88 190 LEU A CA 1
ATOM 1469 C C . LEU A 1 190 ? -8.918 20.854 3.775 1.00 90.88 190 LEU A C 1
ATOM 1471 O O . LEU A 1 190 ? -9.192 19.763 4.268 1.00 90.88 190 LEU A O 1
ATOM 1475 N N . VAL A 1 191 ? -8.150 21.753 4.397 1.00 91.94 191 VAL A N 1
ATOM 1476 C CA . VAL A 1 191 ? -7.569 21.515 5.728 1.00 91.94 191 VAL A CA 1
ATOM 1477 C C . VAL A 1 191 ? -8.665 21.286 6.775 1.00 91.94 191 VAL A C 1
ATOM 1479 O O . VAL A 1 191 ? -8.576 20.341 7.554 1.00 91.94 191 VAL A O 1
ATOM 1482 N N . GLN A 1 192 ? -9.731 22.092 6.767 1.00 94.38 192 GLN A N 1
ATOM 1483 C CA . GLN A 1 192 ? -10.868 21.920 7.681 1.00 94.38 192 GLN A CA 1
ATOM 1484 C C . GLN A 1 192 ? -11.592 20.587 7.469 1.00 94.38 192 GLN A C 1
ATOM 1486 O O . GLN A 1 192 ? -11.908 19.904 8.442 1.00 94.38 192 GLN A O 1
ATOM 1491 N N . LYS A 1 193 ? -11.817 20.186 6.212 1.00 94.19 193 LYS A N 1
ATOM 1492 C CA . LYS A 1 193 ? -12.416 18.884 5.885 1.00 94.19 193 LYS A CA 1
ATOM 1493 C C . LYS A 1 193 ? -11.542 17.720 6.350 1.00 94.19 193 LYS A C 1
ATOM 1495 O O . LYS A 1 193 ? -12.059 16.780 6.946 1.00 94.19 193 LYS A O 1
ATOM 1500 N N . LEU A 1 194 ? -10.227 17.810 6.144 1.00 93.69 194 LEU A N 1
ATOM 1501 C CA . LEU A 1 194 ? -9.262 16.810 6.607 1.00 93.69 194 LEU A CA 1
ATOM 1502 C C . LEU A 1 194 ? -9.299 16.668 8.133 1.00 93.69 194 LEU A C 1
ATOM 1504 O O . LEU A 1 194 ? -9.388 15.556 8.650 1.00 93.69 194 LEU A O 1
ATOM 1508 N N . GLN A 1 195 ? -9.294 17.794 8.851 1.00 92.69 195 GLN A N 1
ATOM 1509 C CA . GLN A 1 195 ? -9.414 17.812 10.310 1.00 92.69 195 GLN A CA 1
ATOM 1510 C C . GLN A 1 195 ? -10.736 17.197 10.778 1.00 92.69 195 GLN A C 1
ATOM 1512 O O . GLN A 1 195 ? -10.739 16.378 11.694 1.00 92.69 195 GLN A O 1
ATOM 1517 N N . GLN A 1 196 ? -11.855 17.550 10.141 1.00 94.62 196 GLN A N 1
ATOM 1518 C CA . GLN A 1 196 ? -13.169 17.016 10.492 1.00 94.62 196 GLN A CA 1
ATOM 1519 C C . GLN A 1 196 ? -13.254 15.504 10.258 1.00 94.62 196 GLN A C 1
ATOM 1521 O O . GLN A 1 196 ? -13.697 14.782 11.149 1.00 94.62 196 GLN A O 1
ATOM 1526 N N . ALA A 1 197 ? -12.798 15.016 9.102 1.00 95.12 197 ALA A N 1
ATOM 1527 C CA . ALA A 1 197 ? -12.770 13.588 8.799 1.00 95.12 197 ALA A CA 1
ATOM 1528 C C . ALA A 1 197 ? -11.877 12.823 9.790 1.00 95.12 197 ALA A C 1
ATOM 1530 O O . ALA A 1 197 ? -12.296 11.801 10.332 1.00 95.12 197 ALA A O 1
ATOM 1531 N N . GLY A 1 198 ? -10.695 13.364 10.111 1.00 92.81 198 GLY A N 1
ATOM 1532 C CA . GLY A 1 198 ? -9.803 12.796 11.124 1.00 92.81 198 GLY A CA 1
ATOM 1533 C C . GLY A 1 198 ? -10.445 12.719 12.512 1.00 92.81 198 GLY A C 1
ATOM 1534 O O . GLY A 1 198 ? -10.346 11.690 13.177 1.00 92.81 198 GLY A O 1
ATOM 1535 N N . MET A 1 199 ? -11.165 13.766 12.930 1.00 92.56 199 MET A N 1
ATOM 1536 C CA . MET A 1 199 ? -11.899 13.767 14.199 1.00 92.56 199 MET A CA 1
ATOM 1537 C C . MET A 1 199 ? -13.045 12.753 14.215 1.00 92.56 199 MET A C 1
ATOM 1539 O O . MET A 1 199 ? -13.225 12.074 15.221 1.00 92.56 199 MET A O 1
ATOM 1543 N N . ILE A 1 200 ? -13.806 12.624 13.123 1.00 94.75 200 ILE A N 1
ATOM 1544 C CA . ILE A 1 200 ? -14.882 11.625 13.023 1.00 94.75 200 ILE A CA 1
ATOM 1545 C C . ILE A 1 200 ? -14.301 10.218 13.146 1.00 94.75 200 ILE A C 1
ATOM 1547 O O . ILE A 1 200 ? -14.786 9.438 13.963 1.00 94.75 200 ILE A O 1
ATOM 1551 N N . ILE A 1 201 ? -13.225 9.923 12.406 1.00 94.75 201 ILE A N 1
ATOM 1552 C CA . ILE A 1 201 ? -12.540 8.632 12.495 1.00 94.75 201 ILE A CA 1
ATOM 1553 C C . ILE A 1 201 ? -12.084 8.389 13.925 1.00 94.75 201 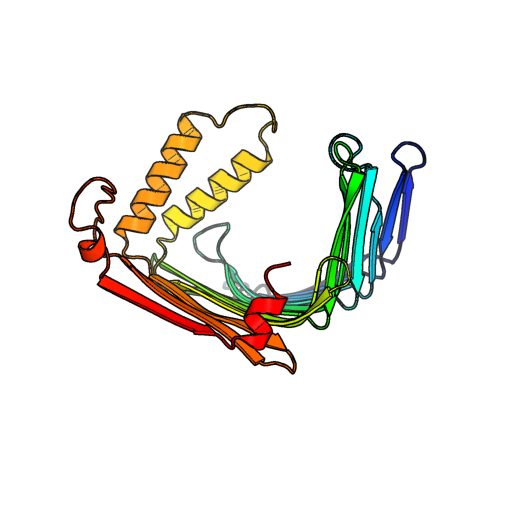ILE A C 1
ATOM 1555 O O . ILE A 1 201 ? -12.457 7.371 14.484 1.00 94.75 201 ILE A O 1
ATOM 1559 N N . ALA A 1 202 ? -11.353 9.320 14.545 1.00 92.69 202 ALA A N 1
ATOM 1560 C CA . ALA A 1 202 ? -10.847 9.154 15.907 1.00 92.69 202 ALA A CA 1
ATOM 1561 C C . ALA A 1 202 ? -11.968 8.943 16.940 1.00 92.69 202 ALA A C 1
ATOM 1563 O O . ALA A 1 202 ? -11.839 8.107 17.836 1.00 92.69 202 ALA A O 1
ATOM 1564 N N . ASN A 1 203 ? -13.084 9.665 16.806 1.00 92.19 203 ASN A N 1
ATOM 1565 C CA . ASN A 1 203 ? -14.233 9.546 17.701 1.00 92.19 203 ASN A CA 1
ATOM 1566 C C . ASN A 1 203 ? -14.963 8.204 17.549 1.00 92.19 203 ASN A C 1
ATOM 1568 O O . ASN A 1 203 ? -15.587 7.753 18.512 1.00 92.19 203 ASN A O 1
ATOM 1572 N N . ASN A 1 204 ? -14.849 7.555 16.386 1.00 91.69 204 ASN A N 1
ATOM 1573 C CA . ASN A 1 204 ? -15.466 6.262 16.100 1.00 91.69 204 ASN A CA 1
ATOM 1574 C C . ASN A 1 204 ? -14.640 5.054 16.586 1.00 91.69 204 ASN A C 1
ATOM 1576 O O . ASN A 1 204 ? -14.870 3.935 16.144 1.00 91.69 204 ASN A O 1
ATOM 1580 N N . GLN A 1 205 ? -13.709 5.263 17.526 1.00 93.06 205 GLN A N 1
ATOM 1581 C CA . GLN A 1 205 ? -12.924 4.198 18.172 1.00 93.06 205 GLN A CA 1
ATOM 1582 C C . GLN A 1 205 ? -12.216 3.259 17.177 1.00 93.06 205 GLN A C 1
ATOM 1584 O O . GLN A 1 205 ? -12.381 2.038 17.251 1.00 93.06 205 GLN A O 1
ATOM 1589 N N . PRO A 1 206 ? -11.418 3.803 16.246 1.00 95.50 206 PRO A N 1
ATOM 1590 C CA . PRO A 1 206 ? -10.711 2.992 15.281 1.00 95.50 206 PRO A CA 1
ATOM 1591 C C . PRO A 1 206 ? -9.672 2.146 16.014 1.00 95.50 206 PRO A C 1
ATOM 1593 O O . PRO A 1 206 ? -9.157 2.529 17.076 1.00 95.50 206 PRO A O 1
ATOM 1596 N N . GLN A 1 207 ? -9.337 1.010 15.415 1.00 97.19 207 GLN A N 1
ATOM 1597 C CA . GLN A 1 207 ? -8.231 0.176 15.854 1.00 97.19 207 GLN A CA 1
ATOM 1598 C C . GLN A 1 207 ? -7.226 0.004 14.721 1.00 97.19 207 GLN A C 1
ATOM 1600 O O . GLN A 1 207 ? -7.599 -0.303 13.594 1.00 97.19 207 GLN A O 1
ATOM 1605 N N . ILE A 1 208 ? -5.948 0.173 15.036 1.00 96.50 208 ILE A N 1
ATOM 1606 C CA . ILE A 1 208 ? -4.831 -0.054 14.124 1.00 96.50 208 ILE A CA 1
ATOM 1607 C C . ILE A 1 208 ? -3.990 -1.189 14.693 1.00 96.50 208 ILE A C 1
ATOM 1609 O O . ILE A 1 208 ? -3.588 -1.125 15.858 1.00 96.50 208 ILE A O 1
ATOM 1613 N N . LYS A 1 209 ? -3.712 -2.211 13.882 1.00 97.44 209 LYS A N 1
ATOM 1614 C CA . LYS A 1 209 ? -2.810 -3.308 14.242 1.00 97.44 209 LYS A CA 1
ATOM 1615 C C . LYS A 1 209 ? -1.697 -3.480 13.224 1.00 97.44 209 LYS A C 1
ATOM 1617 O O . LYS A 1 209 ? -1.935 -3.356 12.028 1.00 97.44 209 LYS A O 1
ATOM 1622 N N . PHE A 1 210 ? -0.524 -3.844 13.720 1.00 94.56 210 PHE A N 1
ATOM 1623 C CA . PHE A 1 210 ? 0.611 -4.352 12.963 1.00 94.56 210 PHE A CA 1
ATOM 1624 C C . PHE A 1 210 ? 1.009 -5.677 13.605 1.00 94.56 210 PHE A C 1
ATOM 1626 O O . PHE A 1 210 ? 1.437 -5.655 14.751 1.00 94.56 210 PHE A O 1
ATOM 1633 N N . THR A 1 211 ? 0.808 -6.817 12.943 1.00 92.69 211 THR A N 1
ATOM 1634 C CA . THR A 1 211 ? 1.005 -8.144 13.569 1.00 92.69 211 THR A CA 1
ATOM 1635 C C . THR A 1 211 ? 1.308 -9.259 12.553 1.00 92.69 211 THR A C 1
ATOM 1637 O O . THR A 1 211 ? 0.378 -9.911 12.054 1.00 92.69 211 THR A O 1
ATOM 1640 N N . PRO A 1 212 ? 2.580 -9.548 12.231 1.00 92.38 212 PRO A N 1
ATOM 1641 C CA . PRO A 1 212 ? 3.770 -8.764 12.549 1.00 92.38 212 PRO A CA 1
ATOM 1642 C C . PRO A 1 212 ? 4.117 -7.760 11.444 1.00 92.38 212 PRO A C 1
ATOM 1644 O O . PRO A 1 212 ? 3.754 -7.940 10.278 1.00 92.38 212 PRO A O 1
ATOM 1647 N N . LEU A 1 213 ? 4.898 -6.745 11.810 1.00 94.19 213 LEU A N 1
ATOM 1648 C CA . LEU A 1 213 ? 5.842 -6.084 10.911 1.00 94.19 213 LEU A CA 1
ATOM 1649 C C . LEU A 1 213 ? 7.231 -6.655 11.203 1.00 94.19 213 LEU A C 1
ATOM 1651 O O . LEU A 1 213 ? 7.744 -6.460 12.299 1.00 94.19 213 LEU A O 1
ATOM 1655 N N . SER A 1 214 ? 7.846 -7.372 10.267 1.00 94.69 214 SER A N 1
ATOM 1656 C CA . SER A 1 214 ? 9.128 -8.032 10.513 1.00 94.69 214 SER A CA 1
ATOM 1657 C C . SER A 1 214 ? 10.052 -8.088 9.312 1.00 94.69 214 SER A C 1
ATOM 1659 O O . SER A 1 214 ? 9.597 -8.264 8.182 1.00 94.69 214 SER A O 1
ATOM 1661 N N . ILE A 1 215 ? 11.348 -8.054 9.608 1.00 94.38 215 ILE A N 1
ATOM 1662 C CA . ILE A 1 215 ? 12.451 -8.320 8.687 1.00 94.38 215 ILE A CA 1
ATOM 1663 C C . ILE A 1 215 ? 13.249 -9.498 9.252 1.00 94.38 215 ILE A C 1
ATOM 1665 O O . ILE A 1 215 ? 13.496 -9.556 10.460 1.00 94.38 215 ILE A O 1
ATOM 1669 N N . SER A 1 216 ? 13.624 -10.454 8.408 1.00 93.50 216 SER A N 1
ATOM 1670 C CA . SER A 1 216 ? 14.406 -11.615 8.837 1.00 93.50 216 SER A CA 1
ATOM 1671 C C . SER A 1 216 ? 15.338 -12.133 7.759 1.00 93.50 216 SER A C 1
ATOM 1673 O O . SER A 1 216 ? 14.945 -12.253 6.599 1.00 93.50 216 SER A O 1
ATOM 1675 N N . ASP A 1 217 ? 16.517 -12.558 8.178 1.00 91.00 217 ASP A N 1
ATOM 1676 C CA . ASP A 1 217 ? 17.519 -13.231 7.365 1.00 91.00 217 ASP A CA 1
ATOM 1677 C C . ASP A 1 217 ? 18.018 -14.498 8.085 1.00 91.00 217 ASP A C 1
ATOM 1679 O O . ASP A 1 217 ? 17.420 -14.968 9.055 1.00 91.00 217 ASP A O 1
ATOM 1683 N N . GLU A 1 218 ? 19.112 -15.084 7.603 1.00 88.56 218 GLU A N 1
ATOM 1684 C CA . GLU A 1 218 ? 19.728 -16.256 8.237 1.00 88.56 218 GLU A CA 1
ATOM 1685 C C . GLU A 1 218 ? 20.324 -15.954 9.625 1.00 88.56 218 GLU A C 1
ATOM 1687 O O . GLU A 1 218 ? 20.529 -16.878 10.411 1.00 88.56 218 GLU A O 1
ATOM 1692 N N . LYS A 1 219 ? 20.591 -14.679 9.946 1.00 86.69 219 LYS A N 1
ATOM 1693 C CA . LYS A 1 219 ? 21.180 -14.244 11.225 1.00 86.69 219 LYS A CA 1
ATOM 1694 C C . LYS A 1 219 ? 20.118 -14.039 12.304 1.00 86.69 219 LYS A C 1
ATOM 1696 O O . LYS A 1 219 ? 20.428 -14.059 13.494 1.00 86.69 219 LYS A O 1
ATOM 1701 N N . GLY A 1 220 ? 18.857 -13.873 11.910 1.00 89.81 220 GLY A N 1
ATOM 1702 C CA . GLY A 1 220 ? 17.750 -13.740 12.845 1.00 89.81 220 GLY A CA 1
ATOM 1703 C C . GLY A 1 220 ? 16.598 -12.892 12.323 1.00 89.81 220 GLY A C 1
ATOM 1704 O O . GLY A 1 220 ? 16.380 -12.739 11.123 1.00 89.81 220 GLY A O 1
ATOM 1705 N N . LYS A 1 221 ? 15.810 -12.366 13.261 1.00 91.81 221 LYS A N 1
ATOM 1706 C CA . LYS A 1 221 ? 14.567 -11.643 12.993 1.00 91.81 221 LYS A CA 1
ATOM 1707 C C . LYS A 1 221 ? 14.475 -10.396 13.862 1.00 91.81 221 LYS A C 1
ATOM 1709 O O . LYS A 1 221 ? 14.826 -10.425 15.041 1.00 91.81 221 LYS A O 1
ATOM 1714 N N . VAL A 1 222 ? 13.954 -9.327 13.275 1.00 93.19 222 VAL A N 1
ATOM 1715 C CA . VAL A 1 222 ? 13.428 -8.158 13.981 1.00 93.19 222 VAL A CA 1
ATOM 1716 C C . VAL A 1 222 ? 11.939 -8.074 13.672 1.00 93.19 222 VAL A C 1
ATOM 1718 O O . VAL A 1 222 ? 11.549 -8.147 12.507 1.00 93.19 222 VAL A O 1
ATOM 1721 N N . ALA A 1 223 ? 11.099 -7.954 14.695 1.00 94.44 223 ALA A N 1
ATOM 1722 C CA . ALA A 1 223 ? 9.654 -7.861 14.557 1.00 94.44 223 ALA A CA 1
ATOM 1723 C C . ALA A 1 223 ? 9.050 -6.834 15.517 1.00 94.44 223 ALA A C 1
ATOM 1725 O O . ALA A 1 223 ? 9.503 -6.672 16.649 1.00 94.44 223 ALA A O 1
ATOM 1726 N N . LEU A 1 224 ? 7.993 -6.180 15.053 1.00 94.94 224 LEU A N 1
ATOM 1727 C CA . LEU A 1 224 ? 7.128 -5.292 15.806 1.00 94.94 224 LEU A CA 1
ATOM 1728 C C . LEU A 1 224 ? 5.697 -5.812 15.699 1.00 94.94 224 LEU A C 1
ATOM 1730 O O . LEU A 1 224 ? 5.153 -5.910 14.596 1.00 94.94 224 LEU A O 1
ATOM 1734 N N . ASP A 1 225 ? 5.092 -6.059 16.854 1.00 96.69 225 ASP A N 1
ATOM 1735 C CA . ASP A 1 225 ? 3.650 -6.159 16.995 1.00 96.69 225 ASP A CA 1
ATOM 1736 C C . ASP A 1 225 ? 3.129 -4.896 17.691 1.00 96.69 225 ASP A C 1
ATOM 1738 O O . ASP A 1 225 ? 3.587 -4.526 18.775 1.00 96.69 225 ASP A O 1
ATOM 1742 N N . LEU A 1 226 ? 2.159 -4.225 17.083 1.00 96.62 226 LEU A N 1
ATOM 1743 C CA . LEU A 1 226 ? 1.529 -3.022 17.616 1.00 96.62 226 LEU A CA 1
ATOM 1744 C C . LEU A 1 226 ? 0.014 -3.157 17.507 1.00 96.62 226 LEU A C 1
ATOM 1746 O O . LEU A 1 226 ? -0.510 -3.590 16.488 1.00 96.62 226 LEU A O 1
ATOM 1750 N N . ASN A 1 227 ? -0.695 -2.746 18.546 1.00 97.19 227 ASN A N 1
ATOM 1751 C CA . ASN A 1 227 ? -2.145 -2.635 18.557 1.00 97.19 227 ASN A CA 1
ATOM 1752 C C . ASN A 1 227 ? -2.523 -1.353 19.293 1.00 97.19 227 ASN A C 1
ATOM 1754 O O . ASN A 1 227 ? -2.090 -1.128 20.423 1.00 97.19 227 ASN A O 1
ATOM 1758 N N . ILE A 1 228 ? -3.312 -0.513 18.636 1.00 95.81 228 ILE A N 1
ATOM 1759 C CA . ILE A 1 228 ? -3.807 0.755 19.164 1.00 95.81 228 ILE A CA 1
ATOM 1760 C C . ILE A 1 228 ? -5.305 0.793 18.899 1.00 95.81 228 ILE A C 1
ATOM 1762 O O . ILE A 1 228 ? -5.710 0.852 17.745 1.00 95.81 228 ILE A O 1
ATOM 1766 N N . ALA A 1 229 ? -6.127 0.811 19.943 1.00 96.56 229 ALA A N 1
ATOM 1767 C CA . ALA A 1 229 ? -7.564 1.053 19.848 1.00 96.56 229 ALA A CA 1
ATOM 1768 C C . ALA A 1 229 ? -7.933 2.276 20.687 1.00 96.56 229 ALA A C 1
ATOM 1770 O O . ALA A 1 229 ? -7.577 2.350 21.865 1.00 96.56 229 ALA A O 1
ATOM 1771 N N . LEU A 1 230 ? -8.652 3.234 20.105 1.00 95.25 230 LEU A N 1
ATOM 1772 C CA . LEU A 1 230 ? -9.023 4.468 20.805 1.00 95.25 230 LEU A CA 1
ATOM 1773 C C . LEU A 1 230 ? -10.303 4.306 21.635 1.00 95.25 230 LEU A C 1
ATOM 1775 O O . LEU A 1 230 ? -11.170 3.488 21.331 1.00 95.25 230 LEU A O 1
ATOM 1779 N N . VAL A 1 231 ? -10.422 5.112 22.690 1.00 92.88 231 VAL A N 1
ATOM 1780 C CA . VAL A 1 231 ? -11.683 5.322 23.425 1.00 92.88 231 VAL A CA 1
ATOM 1781 C C . VAL A 1 231 ? -12.613 6.269 22.647 1.00 92.88 231 VAL A C 1
ATOM 1783 O O . VAL A 1 231 ? -12.142 6.987 21.765 1.00 92.88 231 VAL A O 1
ATOM 1786 N N . PRO A 1 232 ? -13.924 6.324 22.955 1.00 89.94 232 PRO A N 1
ATOM 1787 C CA . PRO A 1 232 ? -14.810 7.305 22.335 1.00 89.94 232 PRO A CA 1
ATOM 1788 C C . PRO A 1 232 ? -14.377 8.737 22.672 1.00 89.94 232 PRO A C 1
ATOM 1790 O O . PRO A 1 232 ? -14.085 9.040 23.829 1.00 89.94 232 PRO A O 1
ATOM 1793 N N . ASN A 1 233 ? -14.425 9.634 21.683 1.00 89.12 233 ASN A N 1
ATOM 1794 C CA . ASN A 1 233 ? -14.076 11.056 21.824 1.00 89.12 233 ASN A CA 1
ATOM 1795 C C . ASN A 1 233 ? -12.698 11.300 22.480 1.00 89.12 233 ASN A C 1
ATOM 1797 O O . ASN A 1 233 ? -12.621 11.971 23.521 1.00 89.12 233 ASN A O 1
ATOM 1801 N N . PRO A 1 234 ? -11.610 10.755 21.904 1.00 88.81 234 PRO A N 1
ATOM 1802 C CA . PRO A 1 234 ? -10.284 10.870 22.486 1.00 88.81 234 PRO A CA 1
ATOM 1803 C C . PRO A 1 234 ? -9.818 12.332 22.513 1.00 88.81 234 PRO A C 1
ATOM 1805 O O . PRO A 1 234 ? -10.080 13.128 21.610 1.00 88.81 234 PRO A O 1
ATOM 1808 N N . LYS A 1 235 ? -9.091 12.693 23.568 1.00 87.44 235 LYS A N 1
ATOM 1809 C CA . LYS A 1 235 ? -8.492 14.013 23.773 1.00 87.44 235 LYS A CA 1
ATOM 1810 C C . LYS A 1 235 ? -6.978 13.914 23.665 1.00 87.44 235 LYS A C 1
ATOM 1812 O O . LYS A 1 235 ? -6.306 13.487 24.602 1.00 87.44 235 LYS A O 1
ATOM 1817 N N . PHE A 1 236 ? -6.448 14.348 22.528 1.00 78.75 236 PHE A N 1
ATOM 1818 C CA . PHE A 1 236 ? -5.011 14.393 22.279 1.00 78.75 236 PHE A CA 1
ATOM 1819 C C . PHE A 1 236 ? -4.435 15.726 22.755 1.00 78.75 236 PHE A C 1
ATOM 1821 O O . PHE A 1 236 ? -4.284 16.670 21.987 1.00 78.75 236 PHE A O 1
ATOM 1828 N N . ASP A 1 237 ? -4.134 15.803 24.049 1.00 79.25 237 ASP A N 1
ATOM 1829 C CA . ASP A 1 237 ? -3.297 16.867 24.603 1.00 79.25 237 ASP A CA 1
ATOM 1830 C C . ASP A 1 237 ? -1.943 16.262 24.988 1.00 79.25 237 ASP A C 1
ATOM 1832 O O . ASP A 1 237 ? -1.796 15.667 26.056 1.00 79.25 237 ASP A O 1
ATOM 1836 N N . LEU A 1 238 ? -0.965 16.379 24.082 1.00 69.50 238 LEU A N 1
ATOM 1837 C CA . LEU A 1 238 ? 0.389 15.840 24.267 1.00 69.50 238 LEU A CA 1
ATOM 1838 C C . LEU A 1 238 ? 1.148 16.522 25.417 1.00 69.50 238 LEU A C 1
ATOM 1840 O O . LEU A 1 238 ? 2.127 15.970 25.911 1.00 69.50 238 LEU A O 1
ATOM 1844 N N . MET A 1 239 ? 0.696 17.703 25.850 1.00 74.19 239 MET A N 1
ATOM 1845 C CA . MET A 1 239 ? 1.329 18.494 26.907 1.00 74.19 239 MET A CA 1
ATOM 1846 C C . MET A 1 239 ? 0.739 18.199 28.292 1.00 74.19 239 MET A C 1
ATOM 1848 O O . MET A 1 239 ? 1.256 18.690 29.298 1.00 74.19 239 MET A O 1
ATOM 1852 N N . ARG A 1 240 ? -0.338 17.405 28.375 1.00 67.25 240 ARG A N 1
ATOM 1853 C CA . ARG A 1 240 ? -0.980 17.021 29.638 1.00 67.25 240 ARG A CA 1
ATOM 1854 C C . ARG A 1 240 ? -0.771 15.547 29.959 1.00 67.25 240 ARG A C 1
ATOM 1856 O O . ARG A 1 240 ? -0.704 14.680 29.092 1.00 67.25 240 ARG A O 1
ATOM 1863 N N . SER A 1 241 ? -0.728 15.248 31.256 1.00 71.19 241 SER A N 1
ATOM 1864 C CA . SER A 1 241 ? -0.746 13.870 31.740 1.00 71.19 241 SER A CA 1
ATOM 1865 C C . SER A 1 241 ? -2.060 13.175 31.351 1.00 71.19 241 SER A C 1
ATOM 1867 O O . SER A 1 241 ? -3.136 13.773 31.385 1.00 71.19 241 SER A O 1
ATOM 1869 N N . GLY A 1 242 ? -1.987 11.886 31.001 1.00 78.81 242 GLY A N 1
ATOM 1870 C CA . GLY A 1 242 ? -3.175 11.068 30.722 1.00 78.81 242 GLY A CA 1
ATOM 1871 C C . GLY A 1 242 ? -3.412 10.677 29.262 1.00 78.81 242 GLY A C 1
ATOM 1872 O O . GLY A 1 242 ? -4.511 10.214 28.959 1.00 78.81 242 GLY A O 1
ATOM 1873 N N . LEU A 1 243 ? -2.413 10.791 28.375 1.00 84.69 243 LEU A N 1
ATOM 1874 C CA . LEU A 1 243 ? -2.494 10.262 27.003 1.00 84.69 243 LEU A CA 1
ATOM 1875 C C . LEU A 1 243 ? -2.889 8.775 26.972 1.00 84.69 243 LEU A C 1
ATOM 1877 O O . LEU A 1 243 ? -3.709 8.375 26.156 1.00 84.69 243 LEU A O 1
ATOM 1881 N N . TYR A 1 244 ? -2.396 7.970 27.919 1.00 86.69 244 TYR A N 1
ATOM 1882 C CA . TYR A 1 244 ? -2.746 6.549 28.019 1.00 86.69 244 TYR A CA 1
ATOM 1883 C C . TYR A 1 244 ? -4.256 6.298 28.196 1.00 86.69 244 TYR A C 1
ATOM 1885 O O . TYR A 1 244 ? -4.751 5.247 27.812 1.00 86.69 244 TYR A O 1
ATOM 1893 N N . LYS A 1 245 ? -5.010 7.269 28.738 1.00 89.19 245 LYS A N 1
ATOM 1894 C CA . LYS A 1 245 ? -6.471 7.171 28.906 1.00 89.19 245 LYS A CA 1
ATOM 1895 C C . LYS A 1 245 ? -7.233 7.286 27.586 1.00 89.19 245 LYS A C 1
ATOM 1897 O O . LYS A 1 245 ? -8.439 7.068 27.579 1.00 89.19 245 LYS A O 1
ATOM 1902 N N . GLN A 1 246 ? -6.556 7.665 26.500 1.00 91.31 246 GLN A N 1
ATOM 1903 C CA . GLN A 1 246 ? -7.159 7.754 25.171 1.00 91.3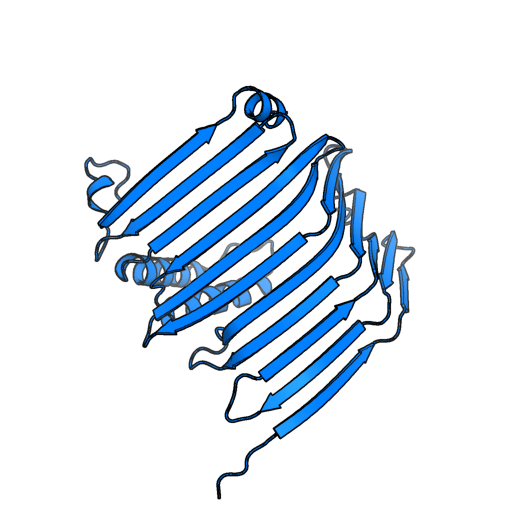1 246 GLN A CA 1
ATOM 1904 C C . GLN A 1 246 ? -7.197 6.399 24.458 1.00 91.31 246 GLN A C 1
ATOM 1906 O O . GLN A 1 246 ? -7.816 6.289 23.401 1.00 91.31 246 GLN A O 1
ATOM 1911 N N . PHE A 1 247 ? -6.571 5.370 25.037 1.00 93.06 247 PHE A N 1
ATOM 1912 C CA . PHE A 1 247 ? -6.545 4.026 24.482 1.00 93.06 247 PHE A CA 1
ATOM 1913 C C . PHE A 1 247 ? -7.492 3.108 25.251 1.00 93.06 247 PHE A C 1
ATOM 1915 O O . PHE A 1 247 ? -7.420 2.991 26.474 1.00 93.06 247 PHE A O 1
ATOM 1922 N N . LYS A 1 248 ? -8.384 2.451 24.512 1.00 94.25 248 LYS A N 1
ATOM 1923 C CA . LYS A 1 248 ? -9.154 1.299 24.986 1.00 94.25 248 LYS A CA 1
ATOM 1924 C C . LYS A 1 248 ? -8.255 0.069 25.076 1.00 94.25 248 LYS A C 1
ATOM 1926 O O . LYS A 1 248 ? -8.408 -0.736 25.988 1.00 94.25 248 LYS A O 1
ATOM 1931 N N . ASP A 1 249 ? -7.339 -0.050 24.122 1.00 94.38 249 ASP A N 1
ATOM 1932 C CA . ASP A 1 249 ? -6.329 -1.093 24.058 1.00 94.38 249 ASP A CA 1
ATOM 1933 C C . ASP A 1 249 ? -5.047 -0.496 23.473 1.00 94.38 249 ASP A C 1
ATOM 1935 O O . ASP A 1 249 ? -5.090 0.276 22.511 1.00 94.38 249 ASP A O 1
ATOM 1939 N N . PHE A 1 250 ? -3.916 -0.807 24.090 1.00 94.38 250 PHE A N 1
ATOM 1940 C CA . PHE A 1 250 ? -2.602 -0.385 23.632 1.00 94.38 250 PHE A CA 1
ATOM 1941 C C . PHE A 1 250 ? -1.593 -1.461 24.006 1.00 94.38 250 PHE A C 1
ATOM 1943 O O . PHE A 1 250 ? -1.334 -1.697 25.188 1.00 94.38 250 PHE A O 1
ATOM 1950 N N . SER A 1 251 ? -0.990 -2.080 22.998 1.00 94.69 251 SER A N 1
ATOM 1951 C CA . SER A 1 251 ? 0.105 -3.019 23.201 1.00 94.69 251 SER A CA 1
ATOM 1952 C C . SER A 1 251 ? 1.177 -2.813 22.152 1.00 94.69 251 SER A C 1
ATOM 1954 O O . SER A 1 251 ? 0.879 -2.644 20.970 1.00 94.69 251 SER A O 1
ATOM 1956 N N . ILE A 1 252 ? 2.424 -2.890 22.593 1.00 95.00 252 ILE A N 1
ATOM 1957 C CA . ILE A 1 252 ? 3.593 -2.854 21.733 1.00 95.00 252 ILE A CA 1
ATOM 1958 C C . ILE A 1 252 ? 4.540 -3.965 22.170 1.00 95.00 252 ILE A C 1
ATOM 1960 O O . ILE A 1 252 ? 4.847 -4.093 23.356 1.00 95.00 252 ILE A O 1
ATOM 1964 N N . ASN A 1 253 ? 4.962 -4.789 21.223 1.00 93.38 253 ASN A N 1
ATOM 1965 C CA . ASN A 1 253 ? 5.918 -5.858 21.447 1.00 93.38 253 ASN A CA 1
ATOM 1966 C C . ASN A 1 253 ? 6.998 -5.785 20.370 1.00 93.38 253 ASN A C 1
ATOM 1968 O O . ASN A 1 253 ? 6.693 -5.716 19.181 1.00 93.38 253 ASN A O 1
ATOM 1972 N N . PHE A 1 254 ? 8.251 -5.790 20.805 1.00 93.06 254 PHE A N 1
ATOM 1973 C CA . PHE A 1 254 ? 9.414 -5.793 19.934 1.00 93.06 254 PHE A CA 1
ATOM 1974 C C . PHE A 1 254 ? 10.204 -7.069 20.184 1.00 93.06 254 PHE A C 1
ATOM 1976 O O . PHE A 1 254 ? 10.684 -7.297 21.294 1.00 93.06 254 PHE A O 1
ATOM 1983 N N . ASP A 1 255 ? 10.370 -7.864 19.136 1.00 89.75 255 ASP A N 1
ATOM 1984 C CA . ASP A 1 255 ? 11.277 -9.005 19.121 1.00 89.75 255 ASP A CA 1
ATOM 1985 C C . ASP A 1 255 ? 12.505 -8.621 18.298 1.00 89.75 255 ASP A C 1
ATOM 1987 O O . ASP A 1 255 ? 12.387 -8.223 17.139 1.00 89.75 255 ASP A O 1
ATOM 1991 N N . VAL A 1 256 ? 13.685 -8.665 18.909 1.00 86.44 256 VAL A N 1
ATOM 1992 C CA . VAL A 1 256 ? 14.918 -8.175 18.292 1.00 86.44 256 VAL A CA 1
ATOM 1993 C C . VAL A 1 256 ? 16.029 -9.189 18.493 1.00 86.44 256 VAL A C 1
ATOM 1995 O O . VAL A 1 256 ? 16.571 -9.339 19.589 1.00 86.44 256 VAL A O 1
ATOM 1998 N N . ASN A 1 257 ? 16.449 -9.817 17.398 1.00 85.94 257 ASN A N 1
ATOM 1999 C CA . ASN A 1 257 ? 17.743 -10.472 17.338 1.00 85.94 257 ASN A CA 1
ATOM 2000 C C . ASN A 1 257 ? 18.847 -9.420 17.126 1.00 85.94 257 ASN A C 1
ATOM 2002 O O . ASN A 1 257 ? 18.832 -8.664 16.152 1.00 85.94 257 ASN A O 1
ATOM 2006 N N . LYS A 1 258 ? 19.821 -9.384 18.043 1.00 73.00 258 LYS A N 1
ATOM 2007 C CA . LYS A 1 258 ? 20.923 -8.411 18.045 1.00 73.00 258 LYS A CA 1
ATOM 2008 C C . LYS A 1 258 ? 21.745 -8.419 16.749 1.00 73.00 258 LYS A C 1
ATOM 2010 O O . LYS A 1 258 ? 22.176 -7.354 16.314 1.00 73.00 258 LYS A O 1
ATOM 2015 N N . GLU A 1 259 ? 21.978 -9.585 16.152 1.00 75.06 259 GLU A N 1
ATOM 2016 C CA . GLU A 1 259 ? 22.820 -9.723 14.958 1.00 75.06 259 GLU A CA 1
ATOM 2017 C C . GLU A 1 259 ? 22.132 -9.138 13.721 1.00 75.06 259 GLU A C 1
ATOM 2019 O O . GLU A 1 259 ? 22.749 -8.379 12.973 1.00 75.06 259 GLU A O 1
ATOM 2024 N N . THR A 1 260 ? 20.832 -9.393 13.561 1.00 70.00 260 THR A N 1
ATOM 2025 C CA . THR A 1 260 ? 20.008 -8.795 12.498 1.00 70.00 260 THR A CA 1
ATOM 2026 C C . THR A 1 260 ? 19.803 -7.293 12.714 1.00 70.00 260 THR A C 1
ATOM 2028 O O . THR A 1 260 ? 19.841 -6.521 11.760 1.00 70.00 260 THR A O 1
ATOM 2031 N N . ALA A 1 261 ? 19.644 -6.840 13.962 1.00 69.62 261 ALA A N 1
ATOM 2032 C CA . ALA A 1 261 ? 19.434 -5.423 14.266 1.00 69.62 261 ALA A CA 1
ATOM 2033 C C . ALA A 1 261 ? 20.621 -4.537 13.861 1.00 69.62 261 ALA A C 1
ATOM 2035 O O . ALA A 1 261 ? 20.417 -3.466 13.302 1.00 69.62 261 ALA A O 1
ATOM 2036 N N . ILE A 1 262 ? 21.859 -4.988 14.098 1.00 62.44 262 ILE A N 1
ATOM 2037 C CA . ILE A 1 262 ? 23.071 -4.246 13.702 1.00 62.44 262 ILE A CA 1
ATOM 2038 C C . ILE A 1 262 ? 23.157 -4.105 12.177 1.00 62.44 262 ILE A C 1
ATOM 2040 O O . ILE A 1 262 ? 23.620 -3.084 11.679 1.00 62.44 262 ILE A O 1
ATOM 2044 N N . PHE A 1 263 ? 22.689 -5.109 11.437 1.00 59.44 263 PHE A N 1
ATOM 2045 C CA . PHE A 1 263 ? 22.738 -5.119 9.979 1.00 59.44 263 PHE A CA 1
ATOM 2046 C C . PHE A 1 263 ? 21.737 -4.148 9.322 1.00 59.44 263 PHE A C 1
ATOM 2048 O O . PHE A 1 263 ? 21.978 -3.693 8.211 1.00 59.44 263 PHE A O 1
ATOM 2055 N N . ILE A 1 264 ? 20.643 -3.794 10.008 1.00 59.31 264 ILE A N 1
ATOM 2056 C CA . ILE A 1 264 ? 19.587 -2.905 9.484 1.00 59.31 264 ILE A CA 1
ATOM 2057 C C . ILE A 1 264 ? 19.917 -1.406 9.679 1.00 59.31 264 ILE A C 1
ATOM 2059 O O . ILE A 1 264 ? 19.332 -0.564 9.006 1.00 59.31 264 ILE A O 1
ATOM 2063 N N . VAL A 1 265 ? 20.855 -1.041 10.563 1.00 55.53 265 VAL A N 1
ATOM 2064 C CA . VAL A 1 265 ? 21.157 0.364 10.944 1.00 55.53 265 VAL A CA 1
ATOM 2065 C C . VAL A 1 265 ? 22.214 1.024 10.028 1.00 55.53 265 VAL A C 1
ATOM 2067 O O . VAL A 1 265 ? 22.964 1.888 10.473 1.00 55.53 265 VAL A O 1
ATOM 2070 N N . ILE A 1 266 ? 22.314 0.626 8.755 1.00 40.97 266 ILE A N 1
ATOM 2071 C CA . ILE A 1 266 ? 23.347 1.126 7.819 1.00 40.97 266 ILE A CA 1
ATOM 2072 C C . ILE A 1 266 ? 22.780 2.190 6.882 1.00 40.97 266 ILE A C 1
ATOM 2074 O O . ILE A 1 266 ? 21.784 1.886 6.190 1.00 40.97 266 ILE A O 1
#

Sequence (266 aa):
MNYSLSGNAELKLASGQYHNEQSKTDFDWSNVVLNIDLNQNTPNNYVLSVDTFNSNAPNHAVSTASSFKIKDLVVQGSLQSTKWPFIYSGNINSKIGYFEQNTESAETGEKFSLIQKNSQANLTTQVEGDTVNIIN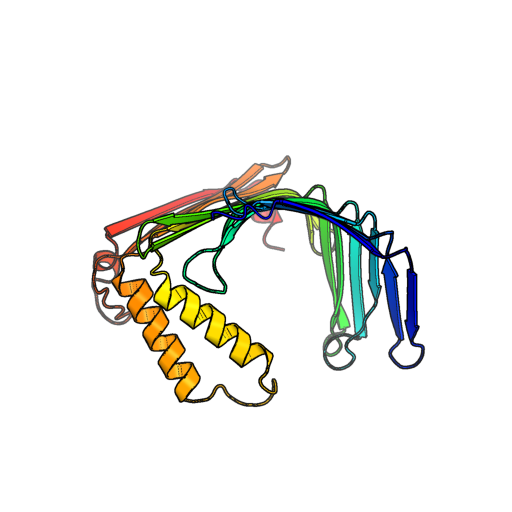KTNLDELHINGNNLGKVTNNVEFNHIDGNALQELLNILVAISKADSDMPLSKTLVQKLQQAGMIIANNQPQIKFTPLSISDEKGKVALDLNIALVPNPKFDLMRSGLYKQFKDFSINFDVNKETAIFIVI

Radius of gyration: 22.14 Å; chains: 1; bounding box: 62×43×59 Å

Secondary structure (DSSP, 8-state):
-----EEEEEEEEPPEEEEETTTTEEEEE--EEEEEEEETTSPEEEEEEEEEEEEE---TTTEEEEEEEEEEEEEEEEEEE-SSTT-EEEEEEEEEEEEEEEEEETTT--EEEEEEEEEEEEEEEEEETTEEEEEEEEEEEEEEETTEEEEEEEEEEEEEEEEHHHHHHHHHHHHHHTTS-TTSPPPHHHHHHHHHHHHHHHHT--EEEEEEEEEEETTEEEEEEEEEEEPSS----TTSS-GGGGEEEEEEEEEE-HHHHHHH--

pLDDT: mean 91.43, std 9.75, range [40.97, 98.56]